Protein AF-A0A969MNX1-F1 (afdb_monomer)

Mean predicted aligned error: 10.83 Å

pLDDT: mean 84.44, std 15.46, range [35.09, 98.69]

Structure (mmCIF, N/CA/C/O backbone):
data_AF-A0A969MNX1-F1
#
_entry.id   AF-A0A969MNX1-F1
#
loop_
_atom_site.group_PDB
_atom_site.id
_atom_site.type_symbol
_atom_site.label_atom_id
_atom_site.label_alt_id
_atom_site.label_comp_id
_atom_site.label_asym_id
_atom_site.label_entity_id
_atom_site.label_seq_id
_atom_site.pdbx_PDB_ins_code
_atom_site.Cartn_x
_atom_site.Cartn_y
_atom_site.Cartn_z
_atom_site.occupancy
_atom_site.B_iso_or_equiv
_atom_site.auth_seq_id
_atom_site.auth_comp_id
_atom_site.auth_asym_id
_atom_site.auth_atom_id
_atom_site.pdbx_PDB_model_num
ATOM 1 N N . MET A 1 1 ? 18.194 -6.428 -24.631 1.00 71.19 1 MET A N 1
ATOM 2 C CA . MET A 1 1 ? 17.965 -7.836 -25.017 1.00 71.19 1 MET A CA 1
ATOM 3 C C . MET A 1 1 ? 19.157 -8.717 -24.674 1.00 71.19 1 MET A C 1
ATOM 5 O O . MET A 1 1 ? 18.918 -9.754 -24.081 1.00 71.19 1 MET A O 1
ATOM 9 N N . GLU A 1 2 ? 20.404 -8.289 -24.906 1.00 76.94 2 GLU A N 1
ATOM 10 C CA . GLU A 1 2 ? 21.599 -9.085 -24.546 1.00 76.94 2 GLU A CA 1
ATOM 11 C C . GLU A 1 2 ? 21.668 -9.525 -23.076 1.00 76.94 2 GLU A C 1
ATOM 13 O O . GLU A 1 2 ? 21.892 -10.695 -22.810 1.00 76.94 2 GLU A O 1
ATOM 18 N N . ILE A 1 3 ? 21.339 -8.643 -22.126 1.00 80.12 3 ILE A N 1
ATOM 19 C CA . ILE A 1 3 ? 21.288 -8.992 -20.690 1.00 80.12 3 ILE A CA 1
ATOM 20 C C . ILE A 1 3 ? 20.342 -10.174 -20.416 1.00 80.12 3 ILE A C 1
ATOM 22 O O . ILE A 1 3 ? 20.639 -11.038 -19.599 1.00 80.12 3 ILE A O 1
ATOM 26 N N . HIS A 1 4 ? 19.194 -10.220 -21.098 1.00 79.88 4 HIS A N 1
ATOM 27 C CA . HIS A 1 4 ? 18.248 -11.324 -20.938 1.00 79.88 4 HIS A CA 1
ATOM 28 C C . HIS A 1 4 ? 18.743 -12.579 -21.653 1.00 79.88 4 HIS A C 1
ATOM 30 O O . HIS A 1 4 ? 18.589 -13.663 -21.104 1.00 79.88 4 HIS A O 1
ATOM 36 N N . LYS A 1 5 ? 19.374 -12.451 -22.834 1.00 80.69 5 LYS A N 1
ATOM 37 C CA . LYS A 1 5 ? 20.021 -13.594 -23.493 1.00 80.69 5 LYS A CA 1
ATOM 38 C C . LYS A 1 5 ? 21.029 -14.244 -22.553 1.00 80.69 5 LYS A C 1
ATOM 40 O O . LYS A 1 5 ? 20.960 -15.443 -22.336 1.00 80.69 5 LYS A O 1
ATOM 45 N N . GLU A 1 6 ? 21.914 -13.446 -21.968 1.00 82.25 6 GLU A N 1
ATOM 46 C CA . GLU A 1 6 ? 22.933 -13.905 -21.028 1.00 82.25 6 GLU A CA 1
ATOM 47 C C . GLU A 1 6 ? 22.326 -14.564 -19.785 1.00 82.25 6 GLU A C 1
ATOM 49 O O . GLU A 1 6 ? 22.706 -15.682 -19.453 1.00 82.25 6 GLU A O 1
ATOM 54 N N . PHE A 1 7 ? 21.323 -13.937 -19.163 1.00 81.88 7 PHE A N 1
ATOM 55 C CA . PHE A 1 7 ? 20.610 -14.521 -18.024 1.00 81.88 7 PHE A CA 1
ATOM 56 C C . PHE A 1 7 ? 20.012 -15.899 -18.348 1.00 81.88 7 PHE A C 1
ATOM 58 O O . PHE A 1 7 ? 20.109 -16.829 -17.552 1.00 81.88 7 PHE A O 1
ATOM 65 N N . TYR A 1 8 ? 19.416 -16.047 -19.533 1.00 82.31 8 TYR A N 1
ATOM 66 C CA . TYR A 1 8 ? 18.751 -17.283 -19.937 1.00 82.31 8 TYR A CA 1
ATOM 67 C C . TYR A 1 8 ? 19.686 -18.335 -20.558 1.00 82.31 8 TYR A C 1
ATOM 69 O O . TYR A 1 8 ? 19.245 -19.467 -20.742 1.00 82.31 8 TYR A O 1
ATOM 77 N N . LYS A 1 9 ? 20.965 -18.027 -20.829 1.00 80.81 9 LYS A N 1
ATOM 78 C CA . LYS A 1 9 ? 21.953 -19.032 -21.283 1.00 80.81 9 LYS A CA 1
ATOM 79 C C . LYS A 1 9 ? 22.150 -20.149 -20.259 1.00 80.81 9 LYS A C 1
ATOM 81 O O . LYS A 1 9 ? 22.278 -21.304 -20.640 1.00 80.81 9 LYS A O 1
ATOM 86 N N . ASN A 1 10 ? 22.131 -19.798 -18.975 1.00 78.56 10 ASN A N 1
ATOM 87 C CA . ASN A 1 10 ? 22.304 -20.742 -17.868 1.00 78.56 10 ASN A CA 1
ATOM 88 C C . ASN A 1 10 ? 20.963 -21.241 -17.308 1.00 78.56 10 ASN A C 1
ATOM 90 O O . ASN A 1 10 ? 20.925 -21.853 -16.242 1.00 78.56 10 ASN A O 1
ATOM 94 N N . ASN A 1 11 ? 19.845 -20.943 -17.978 1.00 82.62 11 ASN A N 1
ATOM 95 C CA . ASN A 1 11 ? 18.540 -21.395 -17.522 1.00 82.62 11 ASN A CA 1
ATOM 96 C C . ASN A 1 11 ? 18.398 -22.911 -17.766 1.00 82.62 11 ASN A C 1
ATOM 98 O O . ASN A 1 11 ? 18.668 -23.351 -18.885 1.00 82.62 11 ASN A O 1
ATOM 102 N N . PRO A 1 12 ? 17.929 -23.701 -16.781 1.00 83.31 12 PRO A N 1
ATOM 103 C CA . PRO A 1 12 ? 17.783 -25.153 -16.920 1.00 83.31 12 PRO A CA 1
ATOM 104 C C . PRO A 1 12 ? 16.902 -25.584 -18.096 1.00 83.31 12 PRO A C 1
ATOM 106 O O . PRO A 1 12 ? 17.142 -26.627 -18.692 1.00 83.31 12 PRO A O 1
ATOM 109 N N . ASN A 1 13 ? 15.917 -24.760 -18.465 1.00 84.56 13 ASN A N 1
ATOM 110 C CA . ASN A 1 13 ? 15.006 -25.035 -19.577 1.00 84.56 13 ASN A CA 1
ATOM 111 C C . ASN A 1 13 ? 15.623 -24.725 -20.946 1.00 84.56 13 ASN A C 1
ATOM 113 O O . ASN A 1 13 ? 14.964 -24.935 -21.960 1.00 84.56 13 ASN A O 1
ATOM 117 N N . LYS A 1 14 ? 16.841 -24.164 -20.967 1.00 84.25 14 LYS A N 1
ATOM 118 C CA . LYS A 1 14 ? 17.627 -23.824 -22.156 1.00 84.25 14 LYS A CA 1
ATOM 119 C C . LYS A 1 14 ? 16.773 -23.294 -23.317 1.00 84.25 14 LYS A C 1
ATOM 121 O O . LYS A 1 14 ? 16.769 -23.862 -24.407 1.00 84.25 14 LYS A O 1
ATOM 126 N N . PRO A 1 15 ? 16.038 -22.187 -23.114 1.00 84.06 15 PRO A N 1
ATOM 127 C CA . PRO A 1 15 ? 15.018 -21.744 -24.064 1.00 84.06 15 PRO A CA 1
ATOM 128 C C . PRO A 1 15 ? 15.582 -21.452 -25.463 1.00 84.06 15 PRO A C 1
ATOM 130 O O . PRO A 1 15 ? 14.879 -21.618 -26.450 1.00 84.06 15 PRO A O 1
ATOM 133 N N . PHE A 1 16 ? 16.861 -21.078 -25.570 1.00 84.75 16 PHE A N 1
ATOM 134 C CA . PHE A 1 16 ? 17.539 -20.842 -26.849 1.00 84.75 16 PHE A CA 1
ATOM 135 C C . PHE A 1 16 ? 18.023 -22.116 -27.569 1.00 84.75 16 PHE A C 1
ATOM 137 O O . PHE A 1 16 ? 18.623 -22.002 -28.631 1.00 84.75 16 PHE A O 1
ATOM 144 N N . GLU A 1 17 ? 17.792 -23.317 -27.033 1.00 88.12 17 GLU A N 1
ATOM 145 C CA . GLU A 1 17 ? 17.933 -24.576 -27.790 1.00 88.12 17 GLU A CA 1
ATOM 146 C C . GLU A 1 17 ? 16.619 -24.952 -28.507 1.00 88.12 17 GLU A C 1
ATOM 148 O O . GLU A 1 17 ? 16.596 -25.870 -29.319 1.00 88.12 17 GLU A O 1
ATOM 153 N N . ASN A 1 18 ? 15.517 -24.238 -28.242 1.00 89.88 18 ASN A N 1
ATOM 154 C CA . ASN A 1 18 ? 14.229 -24.460 -28.892 1.00 89.88 18 ASN A CA 1
ATOM 155 C C . ASN A 1 18 ? 14.090 -23.587 -30.154 1.00 89.88 18 ASN A C 1
ATOM 157 O O . ASN A 1 18 ? 14.095 -22.355 -30.077 1.00 89.88 18 ASN A O 1
ATOM 161 N N . ASP A 1 19 ? 13.910 -24.225 -31.313 1.00 93.00 19 ASP A N 1
ATOM 162 C CA . ASP A 1 19 ? 13.819 -23.542 -32.611 1.00 93.00 19 ASP A CA 1
ATOM 163 C C . ASP A 1 19 ? 12.649 -22.554 -32.695 1.00 93.00 19 ASP A C 1
ATOM 165 O O . ASP A 1 19 ? 12.807 -21.445 -33.211 1.00 93.00 19 ASP A O 1
ATOM 169 N N . VAL A 1 20 ? 11.490 -22.913 -32.133 1.00 93.00 20 VAL A N 1
ATOM 170 C CA . VAL A 1 20 ? 10.305 -22.041 -32.106 1.00 93.00 20 VAL A CA 1
ATOM 171 C C . VAL A 1 20 ? 10.590 -20.795 -31.272 1.00 93.00 20 VAL A C 1
ATOM 173 O O . VAL A 1 20 ? 10.300 -19.678 -31.701 1.00 93.00 20 VAL A O 1
ATOM 176 N N . PHE A 1 21 ? 11.204 -20.959 -30.100 1.00 90.44 21 PHE A N 1
ATOM 177 C CA . PHE A 1 21 ? 11.576 -19.832 -29.252 1.00 90.44 21 PHE A CA 1
ATOM 178 C C . PHE A 1 21 ? 12.601 -18.922 -29.938 1.00 90.44 21 PHE A C 1
ATOM 180 O O . PHE A 1 21 ? 12.424 -17.705 -29.937 1.00 90.44 21 PHE A O 1
ATOM 187 N N . ASN A 1 22 ? 13.644 -19.486 -30.555 1.00 89.94 22 ASN A N 1
ATOM 188 C CA . ASN A 1 22 ? 14.656 -18.717 -31.284 1.00 89.94 22 ASN A CA 1
ATOM 189 C C . ASN A 1 22 ? 14.051 -17.910 -32.434 1.00 89.94 22 ASN A C 1
ATOM 191 O O . ASN A 1 22 ? 14.348 -16.718 -32.567 1.00 89.94 22 ASN A O 1
ATOM 195 N N . TYR A 1 23 ? 13.175 -18.539 -33.222 1.00 93.56 23 TYR A N 1
ATOM 196 C CA . TYR A 1 23 ? 12.441 -17.875 -34.292 1.00 93.56 23 TYR A CA 1
ATOM 197 C C . TYR A 1 23 ? 11.623 -16.693 -33.752 1.00 93.56 23 TYR A C 1
ATOM 199 O O . TYR A 1 23 ? 11.799 -15.561 -34.207 1.00 93.56 23 TYR A O 1
ATOM 207 N N . LEU A 1 24 ? 10.797 -16.920 -32.723 1.00 93.12 24 LEU A N 1
ATOM 208 C CA . LEU A 1 24 ? 9.977 -15.871 -32.107 1.00 93.12 24 LEU A CA 1
ATOM 209 C C . LEU A 1 24 ? 10.828 -14.751 -31.494 1.00 93.12 24 LEU A C 1
ATOM 211 O O . LEU A 1 24 ? 10.462 -13.575 -31.572 1.00 93.12 24 LEU A O 1
ATOM 215 N N . PHE A 1 25 ? 11.971 -15.087 -30.896 1.00 88.69 25 PHE A N 1
ATOM 216 C CA . PHE A 1 25 ? 12.875 -14.119 -30.285 1.00 88.69 25 PHE A CA 1
ATOM 217 C C . PHE A 1 25 ? 13.505 -13.191 -31.330 1.00 88.69 25 PHE A C 1
ATOM 219 O O . PHE A 1 25 ? 13.522 -11.971 -31.141 1.00 88.69 25 PHE A O 1
ATOM 226 N N . GLU A 1 26 ? 14.020 -13.736 -32.436 1.00 90.88 26 GLU A N 1
ATOM 227 C CA . GLU A 1 26 ? 14.615 -12.928 -33.505 1.00 90.88 26 GLU A CA 1
ATOM 228 C C . GLU A 1 26 ? 13.555 -12.142 -34.295 1.00 90.88 26 GLU A C 1
ATOM 230 O O . GLU A 1 26 ? 13.784 -10.968 -34.602 1.00 90.88 26 GLU A O 1
ATOM 235 N N . GLU A 1 27 ? 12.357 -12.697 -34.502 1.00 94.19 27 GLU A N 1
ATOM 236 C CA . GLU A 1 27 ? 11.234 -11.959 -35.094 1.00 94.19 27 GLU A CA 1
ATOM 237 C C . GLU A 1 27 ? 10.799 -10.781 -34.206 1.00 94.19 27 GLU A C 1
ATOM 239 O O . GLU A 1 27 ? 10.674 -9.647 -34.672 1.00 94.19 27 GLU A O 1
ATOM 244 N N . THR A 1 28 ? 10.687 -10.994 -32.891 1.00 90.44 28 THR A N 1
ATOM 245 C CA . THR A 1 28 ? 10.387 -9.924 -31.923 1.00 90.44 28 THR A CA 1
ATOM 246 C C . THR A 1 28 ? 11.439 -8.810 -31.981 1.00 90.44 28 THR A C 1
ATOM 248 O O . THR A 1 28 ? 11.093 -7.627 -31.955 1.00 90.44 28 THR A O 1
ATOM 251 N N . LYS A 1 29 ? 12.734 -9.143 -32.109 1.00 88.50 29 LYS A N 1
ATOM 252 C CA . LYS A 1 29 ? 13.799 -8.132 -32.280 1.00 88.50 29 LYS A CA 1
ATOM 253 C C . LYS A 1 29 ? 13.608 -7.314 -33.544 1.00 88.50 29 LYS A C 1
ATOM 255 O O . LYS A 1 29 ? 13.810 -6.100 -33.503 1.00 88.50 29 LYS A O 1
ATOM 260 N N . ARG A 1 30 ? 13.291 -7.977 -34.659 1.00 94.19 30 ARG A N 1
ATOM 261 C CA . ARG A 1 30 ? 13.081 -7.330 -35.954 1.00 94.19 30 ARG A CA 1
ATOM 262 C C . ARG A 1 30 ? 11.914 -6.348 -35.860 1.00 94.19 30 ARG A C 1
ATOM 264 O O . ARG A 1 30 ? 12.111 -5.160 -36.103 1.00 94.19 30 ARG A O 1
ATOM 271 N N . LEU A 1 31 ? 10.761 -6.807 -35.372 1.00 93.12 31 LEU A N 1
ATOM 272 C CA . LEU A 1 31 ? 9.569 -5.978 -35.173 1.00 93.12 31 LEU A CA 1
ATOM 273 C C . LEU A 1 31 ? 9.817 -4.800 -34.217 1.00 93.12 31 LEU A C 1
ATOM 275 O O . LEU A 1 31 ? 9.336 -3.696 -34.467 1.00 93.12 31 LEU A O 1
ATOM 279 N N . TYR A 1 32 ? 10.591 -5.004 -33.145 1.00 86.75 32 TYR A N 1
ATOM 280 C CA . TYR A 1 32 ? 10.946 -3.935 -32.207 1.00 86.75 32 TYR A CA 1
ATOM 281 C C . TYR A 1 32 ? 11.850 -2.875 -32.859 1.00 86.75 32 TYR A C 1
ATOM 283 O O . TYR A 1 32 ? 11.633 -1.678 -32.677 1.00 86.75 32 TYR A O 1
ATOM 291 N N . LYS A 1 33 ? 12.853 -3.286 -33.651 1.00 87.00 33 LYS A N 1
ATOM 292 C CA . LYS A 1 33 ? 13.729 -2.362 -34.402 1.00 87.00 33 LYS A CA 1
ATOM 293 C C . LYS A 1 33 ? 12.962 -1.577 -35.467 1.00 87.00 33 LYS A C 1
ATOM 295 O O . LYS A 1 33 ? 13.221 -0.392 -35.649 1.00 87.00 33 LYS A O 1
ATOM 300 N N . GLU A 1 34 ? 11.998 -2.224 -36.114 1.00 93.12 34 GLU A N 1
ATOM 301 C CA . GLU A 1 34 ? 11.069 -1.609 -37.069 1.00 93.12 34 GLU A CA 1
ATOM 302 C C . GLU A 1 34 ? 9.991 -0.747 -36.393 1.00 93.12 34 GLU A C 1
ATOM 304 O O . GLU A 1 34 ? 9.170 -0.150 -37.083 1.00 93.12 34 GLU A O 1
ATOM 309 N N . LYS A 1 35 ? 9.977 -0.668 -35.052 1.00 88.25 35 LYS A N 1
ATOM 310 C CA . LYS A 1 35 ? 8.981 0.062 -34.248 1.00 88.25 35 LYS A CA 1
ATOM 311 C C . LYS A 1 35 ? 7.537 -0.410 -34.471 1.00 88.25 35 LYS A C 1
ATOM 313 O O . LYS A 1 35 ? 6.596 0.331 -34.209 1.00 88.25 35 LYS A O 1
ATOM 318 N N . ARG A 1 36 ? 7.354 -1.651 -34.925 1.00 86.81 36 ARG A N 1
ATOM 319 C CA . ARG A 1 36 ? 6.036 -2.282 -35.113 1.00 86.81 36 ARG A CA 1
ATOM 320 C C . ARG A 1 36 ? 5.448 -2.796 -33.804 1.00 86.81 36 ARG A C 1
ATOM 322 O O . ARG A 1 36 ? 4.236 -2.915 -33.681 1.00 86.81 36 ARG A O 1
ATOM 329 N N . ILE A 1 37 ? 6.314 -3.097 -32.839 1.00 85.19 37 ILE A N 1
ATOM 330 C CA . ILE A 1 37 ? 5.953 -3.450 -31.466 1.00 85.19 37 ILE A CA 1
ATOM 331 C C . ILE A 1 37 ? 6.851 -2.686 -30.494 1.00 85.19 37 ILE A C 1
ATOM 333 O O . ILE A 1 37 ? 7.997 -2.364 -30.809 1.00 85.19 37 ILE A O 1
ATOM 337 N N . LEU A 1 38 ? 6.342 -2.430 -29.292 1.00 81.75 38 LEU A N 1
ATOM 338 C CA . LEU A 1 38 ? 7.070 -1.776 -28.209 1.00 81.75 38 LEU A CA 1
ATOM 339 C C . LEU A 1 38 ? 6.880 -2.564 -26.916 1.00 81.75 38 LEU A C 1
ATOM 341 O O . LEU A 1 38 ? 5.815 -3.113 -26.642 1.00 81.75 38 LEU A O 1
ATOM 345 N N . GLY A 1 39 ? 7.933 -2.602 -26.107 1.00 76.88 39 GLY A N 1
ATOM 346 C CA . GLY A 1 39 ? 7.846 -3.118 -24.750 1.00 76.88 39 GLY A CA 1
ATOM 347 C C . GLY A 1 39 ? 7.042 -2.150 -23.892 1.00 76.88 39 GLY A C 1
ATOM 348 O O . GLY A 1 39 ? 7.082 -0.937 -24.111 1.00 76.88 39 GLY A O 1
ATOM 349 N N . SER A 1 40 ? 6.348 -2.670 -22.881 1.00 77.69 40 SER A N 1
ATOM 350 C CA . SER A 1 40 ? 5.698 -1.809 -21.897 1.00 77.69 40 SER A CA 1
ATOM 351 C C . SER A 1 40 ? 6.725 -0.862 -21.263 1.00 77.69 40 SER A C 1
ATOM 353 O O . SER A 1 40 ? 7.879 -1.230 -21.026 1.00 77.69 40 SER A O 1
ATOM 355 N N . GLN A 1 41 ? 6.316 0.362 -20.926 1.00 80.00 41 GLN A N 1
ATOM 356 C CA . GLN A 1 41 ? 7.208 1.307 -20.243 1.00 80.00 41 GLN A CA 1
ATOM 357 C C . GLN A 1 41 ? 7.834 0.684 -18.980 1.00 80.00 41 GLN A C 1
ATOM 359 O O . GLN A 1 41 ? 8.997 0.939 -18.666 1.00 80.00 41 GLN A O 1
ATOM 364 N N . ARG A 1 42 ? 7.092 -0.215 -18.313 1.00 83.12 42 ARG A N 1
ATOM 365 C CA . ARG A 1 42 ? 7.564 -1.003 -17.174 1.00 83.12 42 ARG A CA 1
ATOM 366 C C . ARG A 1 42 ? 8.796 -1.830 -17.487 1.00 83.12 42 ARG A C 1
ATOM 368 O O . ARG A 1 42 ? 9.799 -1.702 -16.788 1.00 83.12 42 ARG A O 1
ATOM 375 N N . ILE A 1 43 ? 8.724 -2.685 -18.509 1.00 81.62 43 ILE A N 1
ATOM 376 C CA . ILE A 1 43 ? 9.817 -3.614 -18.802 1.00 81.62 43 ILE A CA 1
ATOM 377 C C . ILE A 1 43 ? 11.056 -2.857 -19.288 1.00 81.62 43 ILE A C 1
ATOM 379 O O . ILE A 1 43 ? 12.183 -3.230 -18.967 1.00 81.62 43 ILE A O 1
ATOM 383 N N . LEU A 1 44 ? 10.856 -1.728 -19.975 1.00 82.81 44 LEU A N 1
ATOM 384 C CA . LEU A 1 44 ? 11.941 -0.846 -20.403 1.00 82.81 44 LEU A CA 1
ATOM 385 C C . LEU A 1 44 ? 12.635 -0.158 -19.216 1.00 82.81 44 LEU A C 1
ATOM 387 O O . LEU A 1 44 ? 13.871 -0.075 -19.188 1.00 82.81 44 LEU A O 1
ATOM 391 N N . GLN A 1 45 ? 11.861 0.279 -18.216 1.00 80.31 45 GLN A N 1
ATOM 392 C CA . GLN A 1 45 ? 12.365 0.884 -16.981 1.00 80.31 45 GLN A CA 1
ATOM 393 C C . GLN A 1 45 ? 13.088 -0.142 -16.092 1.00 80.31 45 GLN A C 1
ATOM 395 O O . GLN A 1 45 ? 14.184 0.126 -15.604 1.00 80.31 45 GLN A O 1
ATOM 400 N N . MET A 1 46 ? 12.503 -1.328 -15.906 1.00 84.69 46 MET A N 1
ATOM 401 C CA . MET A 1 46 ? 12.951 -2.321 -14.919 1.00 84.69 46 MET A CA 1
ATOM 402 C C . MET A 1 46 ? 13.836 -3.436 -15.497 1.00 84.69 46 MET A C 1
ATOM 404 O O . MET A 1 46 ? 14.196 -4.355 -14.769 1.00 84.69 46 MET A O 1
ATOM 408 N N . ARG A 1 47 ? 14.239 -3.347 -16.771 1.00 82.12 47 ARG A N 1
ATOM 409 C CA . ARG A 1 47 ? 14.972 -4.365 -17.560 1.00 82.12 47 ARG A CA 1
ATOM 410 C C . ARG A 1 47 ? 15.993 -5.244 -16.816 1.00 82.12 47 ARG A C 1
ATOM 412 O O . ARG A 1 47 ? 16.052 -6.439 -17.057 1.00 82.12 47 ARG A O 1
ATOM 419 N N . ARG A 1 48 ? 16.811 -4.677 -15.922 1.00 83.62 48 ARG A N 1
ATOM 420 C CA . ARG A 1 48 ? 17.785 -5.441 -15.110 1.00 83.62 48 ARG A CA 1
ATOM 421 C C . ARG A 1 48 ? 17.187 -5.923 -13.789 1.00 83.62 48 ARG A C 1
ATOM 423 O O . ARG A 1 48 ? 17.457 -7.032 -13.354 1.00 83.62 48 ARG A O 1
ATOM 430 N N . ALA A 1 49 ? 16.374 -5.082 -13.158 1.00 86.12 49 ALA A N 1
ATOM 431 C CA . ALA A 1 49 ? 15.791 -5.344 -11.851 1.00 86.12 49 ALA A 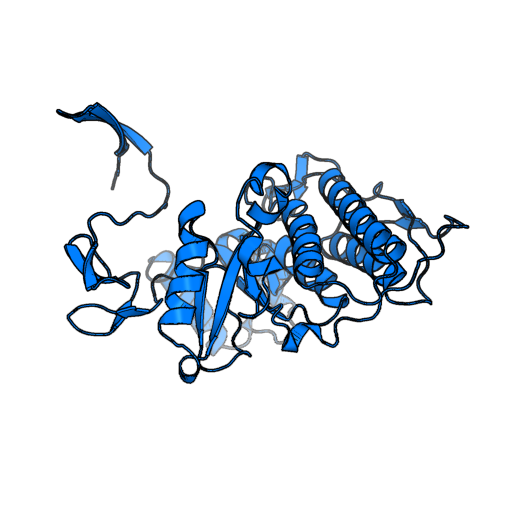CA 1
ATOM 432 C C . ALA A 1 49 ? 14.764 -6.491 -11.877 1.00 86.12 49 ALA A C 1
ATOM 434 O O . ALA A 1 49 ? 14.625 -7.187 -10.875 1.00 86.12 49 ALA A O 1
ATOM 435 N N . VAL A 1 50 ? 14.093 -6.722 -13.015 1.00 87.69 50 VAL A N 1
ATOM 436 C CA . VAL A 1 50 ? 13.117 -7.818 -13.182 1.00 87.69 50 VAL A CA 1
ATOM 437 C C . VAL A 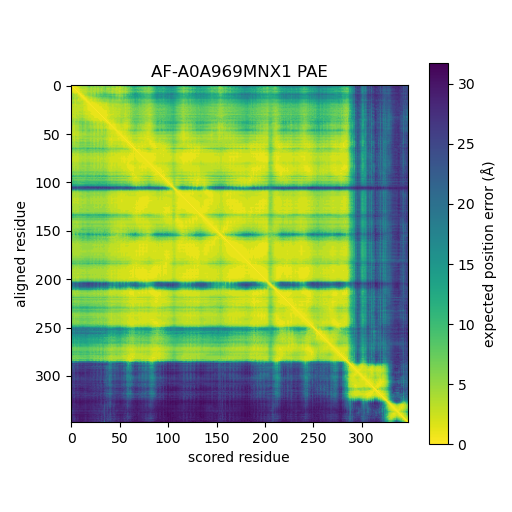1 50 ? 13.726 -9.213 -13.038 1.00 87.69 50 VAL A C 1
ATOM 439 O O . VAL A 1 50 ? 13.014 -10.150 -12.698 1.00 87.69 50 VAL A O 1
ATOM 442 N N . LEU A 1 51 ? 15.035 -9.351 -13.273 1.00 86.56 51 LEU A N 1
ATOM 443 C CA . LEU A 1 51 ? 15.743 -10.622 -13.109 1.00 86.56 51 LEU A CA 1
ATOM 444 C C . LEU A 1 51 ? 15.928 -10.988 -11.632 1.00 86.56 51 LEU A C 1
ATOM 446 O O . LEU A 1 51 ? 15.989 -12.165 -11.301 1.00 86.56 51 LEU A O 1
ATOM 450 N N . LYS A 1 52 ? 16.007 -9.978 -10.754 1.00 88.06 52 LYS A N 1
ATOM 451 C CA . LYS A 1 52 ? 16.107 -10.167 -9.303 1.00 88.06 52 LYS A CA 1
ATOM 452 C C . LYS A 1 52 ? 14.727 -10.269 -8.650 1.00 88.06 52 LYS A C 1
ATOM 454 O O . LYS A 1 52 ? 14.525 -11.109 -7.786 1.00 88.06 52 LYS A O 1
ATOM 459 N N . HIS A 1 53 ? 13.782 -9.429 -9.073 1.00 90.00 53 HIS A N 1
ATOM 460 C CA . HIS A 1 53 ? 12.426 -9.404 -8.525 1.00 90.00 53 HIS A CA 1
ATOM 461 C C . HIS A 1 53 ? 11.411 -9.466 -9.669 1.00 90.00 53 HIS A C 1
ATOM 463 O O . HIS A 1 53 ? 11.159 -8.461 -10.340 1.00 90.00 53 HIS A O 1
ATOM 469 N N . ASN A 1 54 ? 10.815 -10.642 -9.886 1.00 88.81 54 ASN A N 1
ATOM 470 C CA . ASN A 1 54 ? 9.892 -10.881 -11.000 1.00 88.81 54 ASN A CA 1
ATOM 471 C C . ASN A 1 54 ? 8.665 -9.953 -10.965 1.00 88.81 54 ASN A C 1
ATOM 473 O O . ASN A 1 54 ? 8.205 -9.501 -12.012 1.00 88.81 54 ASN A O 1
ATOM 477 N N . LEU A 1 55 ? 8.208 -9.570 -9.766 1.00 90.25 55 LEU A N 1
ATOM 478 C CA . LEU A 1 55 ? 7.072 -8.666 -9.586 1.00 90.25 55 LEU A CA 1
ATOM 479 C C . LEU A 1 55 ? 7.267 -7.312 -10.297 1.00 90.25 55 LEU A C 1
ATOM 481 O O . LEU A 1 55 ? 6.303 -6.684 -10.724 1.00 90.25 55 LEU A O 1
ATOM 485 N N . LYS A 1 56 ? 8.520 -6.892 -10.531 1.00 88.62 56 LYS A N 1
ATOM 486 C CA . LYS A 1 56 ? 8.855 -5.677 -11.292 1.00 88.62 56 LYS A CA 1
ATOM 487 C C . LYS A 1 56 ? 8.454 -5.744 -12.775 1.00 88.62 56 LYS A C 1
ATOM 489 O O . LYS A 1 56 ? 8.572 -4.729 -13.456 1.00 88.62 56 LYS A O 1
ATOM 494 N N . VAL A 1 57 ? 7.995 -6.886 -13.292 1.00 88.81 57 VAL A N 1
ATOM 495 C CA . VAL A 1 57 ? 7.392 -7.003 -14.635 1.00 88.81 57 VAL A CA 1
ATOM 496 C C . VAL A 1 57 ? 5.983 -6.404 -14.675 1.00 88.81 57 VAL A C 1
ATOM 498 O O . VAL A 1 57 ? 5.589 -5.841 -15.697 1.00 88.81 57 VAL A O 1
ATOM 501 N N . TYR A 1 58 ? 5.239 -6.473 -13.571 1.00 87.31 58 TYR A N 1
ATOM 502 C CA . TYR A 1 58 ? 3.840 -6.058 -13.517 1.00 87.31 58 TYR A CA 1
ATOM 503 C C . TYR A 1 58 ? 3.715 -4.574 -13.198 1.00 87.31 58 TYR A C 1
ATOM 505 O O . TYR A 1 58 ? 4.446 -4.033 -12.372 1.00 87.31 58 TYR A O 1
ATOM 513 N N . ASN A 1 59 ? 2.788 -3.892 -13.873 1.00 86.12 59 ASN A N 1
ATOM 514 C CA . ASN A 1 59 ? 2.536 -2.475 -13.624 1.00 86.12 59 ASN A CA 1
ATOM 515 C C . ASN A 1 59 ? 1.702 -2.240 -12.373 1.00 86.12 59 ASN A C 1
ATOM 517 O O . ASN A 1 59 ? 2.004 -1.348 -11.577 1.00 86.12 59 ASN A O 1
ATOM 521 N N . CYS A 1 60 ? 0.654 -3.038 -12.234 1.00 89.44 60 CYS A N 1
ATOM 522 C CA . CYS A 1 60 ? -0.257 -2.988 -11.117 1.00 89.44 60 CYS A CA 1
ATOM 523 C C . CYS A 1 60 ? -0.539 -4.397 -10.612 1.00 89.44 60 CYS A C 1
ATOM 525 O O . CYS A 1 60 ? -0.398 -5.364 -11.359 1.00 89.44 60 CYS A O 1
ATOM 527 N N . ILE A 1 61 ? -0.955 -4.473 -9.357 1.00 91.00 61 ILE A N 1
ATOM 528 C CA . ILE A 1 61 ? -1.415 -5.687 -8.696 1.00 91.00 61 ILE A CA 1
ATOM 529 C C . ILE A 1 61 ? -2.593 -5.335 -7.792 1.00 91.00 61 ILE A C 1
ATOM 531 O O . ILE A 1 61 ? -2.755 -4.179 -7.392 1.00 91.00 61 ILE A O 1
ATOM 535 N N . THR A 1 62 ? -3.406 -6.331 -7.481 1.00 93.44 62 THR A N 1
ATOM 536 C CA . THR A 1 62 ? -4.491 -6.235 -6.515 1.00 93.44 62 THR A CA 1
ATOM 537 C C . THR A 1 62 ? -4.286 -7.246 -5.395 1.00 93.44 62 THR A C 1
ATOM 539 O O . THR A 1 62 ? -3.667 -8.291 -5.596 1.00 93.44 62 THR A O 1
ATOM 542 N N . MET A 1 63 ? -4.745 -6.912 -4.195 1.00 94.12 63 MET A N 1
ATOM 543 C CA . MET A 1 63 ? -4.666 -7.782 -3.025 1.00 94.12 63 MET A CA 1
ATOM 544 C C . MET A 1 63 ? -5.821 -7.512 -2.062 1.00 94.12 63 MET A C 1
ATOM 546 O O . MET A 1 63 ? -6.425 -6.440 -2.076 1.00 94.12 63 MET A O 1
ATOM 550 N N . TYR A 1 64 ? -6.103 -8.478 -1.196 1.00 94.94 64 TYR A N 1
ATOM 551 C CA . TYR A 1 64 ? -7.003 -8.287 -0.065 1.00 94.94 64 TYR A CA 1
ATOM 552 C C . TYR A 1 64 ? -6.200 -7.835 1.153 1.00 94.94 64 TYR A C 1
ATOM 554 O O . TYR A 1 64 ? -5.180 -8.443 1.485 1.00 94.94 64 TYR A O 1
ATOM 562 N N . GLY A 1 65 ? -6.671 -6.800 1.845 1.00 93.69 65 GLY A N 1
ATOM 563 C CA . GLY A 1 65 ? -6.159 -6.389 3.152 1.00 93.69 65 GLY A CA 1
ATOM 564 C C . GLY A 1 65 ? -6.695 -7.279 4.273 1.00 93.69 65 GLY A C 1
ATOM 565 O O . GLY A 1 65 ? -7.126 -6.764 5.294 1.00 93.69 65 GLY A O 1
ATOM 566 N N . SER A 1 66 ? -6.737 -8.598 4.064 1.00 91.00 66 SER A N 1
ATOM 567 C CA . SER A 1 66 ? -7.544 -9.522 4.870 1.00 91.00 66 SER A CA 1
ATOM 568 C C . SER A 1 66 ? -6.858 -10.106 6.097 1.00 91.00 66 SER A C 1
ATOM 570 O O . SER A 1 66 ? -7.525 -10.646 6.969 1.00 91.00 66 SER A O 1
ATOM 572 N N . LYS A 1 67 ? -5.529 -10.019 6.180 1.00 92.75 67 LYS A N 1
ATOM 573 C CA . LYS A 1 67 ? -4.723 -10.480 7.321 1.00 92.75 67 LYS A CA 1
ATOM 574 C C . LYS A 1 67 ? -3.560 -9.541 7.525 1.00 92.75 67 LYS A C 1
ATOM 576 O O . LYS A 1 67 ? -2.978 -9.114 6.535 1.00 92.75 67 LYS A O 1
ATOM 581 N N . PHE A 1 68 ? -3.133 -9.311 8.763 1.00 93.81 68 PHE A N 1
ATOM 582 C CA . PHE A 1 68 ? -2.019 -8.404 9.081 1.00 93.81 68 PHE A CA 1
ATOM 583 C C . PHE A 1 68 ? -0.691 -8.714 8.352 1.00 93.81 68 PHE A C 1
ATOM 585 O O . PHE A 1 68 ? 0.158 -7.835 8.225 1.00 93.81 68 PHE A O 1
ATOM 592 N N . THR A 1 69 ? -0.504 -9.925 7.812 1.00 93.00 69 THR A N 1
ATOM 593 C CA . THR A 1 69 ? 0.634 -10.285 6.941 1.00 93.00 69 THR A CA 1
ATOM 594 C C . THR A 1 69 ? 0.618 -9.585 5.578 1.00 93.00 69 THR A C 1
ATOM 596 O O . THR A 1 69 ? 1.605 -9.619 4.846 1.00 93.00 69 THR A O 1
ATOM 599 N N . PHE A 1 70 ? -0.500 -8.966 5.188 1.00 95.75 70 PHE A N 1
ATOM 600 C CA . PHE A 1 70 ? -0.603 -8.272 3.906 1.00 95.75 70 PHE A CA 1
ATOM 601 C C . PHE A 1 70 ? 0.328 -7.057 3.829 1.00 95.75 70 PHE A C 1
ATOM 603 O O . PHE A 1 70 ? 0.752 -6.705 2.730 1.00 95.75 70 PHE A O 1
ATOM 610 N N . PHE A 1 71 ? 0.672 -6.431 4.961 1.00 98.06 71 PHE A N 1
ATOM 611 C CA . PHE A 1 71 ? 1.515 -5.236 4.984 1.00 98.06 71 PHE A CA 1
ATOM 612 C C . PHE A 1 71 ? 2.925 -5.501 4.434 1.00 98.06 71 PHE A C 1
ATOM 614 O O . PHE A 1 71 ? 3.448 -4.659 3.699 1.00 98.06 71 PHE A O 1
ATOM 621 N N . GLU A 1 72 ? 3.507 -6.680 4.699 1.00 97.38 72 GLU A N 1
ATOM 622 C CA . GLU A 1 72 ? 4.769 -7.114 4.082 1.00 97.38 72 GLU A CA 1
ATOM 623 C C . GLU A 1 72 ? 4.656 -7.142 2.553 1.00 97.38 72 GLU A C 1
ATOM 625 O O . GLU A 1 72 ? 5.433 -6.504 1.837 1.00 97.38 72 GLU A O 1
ATOM 630 N N . HIS A 1 73 ? 3.643 -7.846 2.040 1.00 96.38 73 HIS A N 1
ATOM 631 C CA . HIS A 1 73 ? 3.416 -7.997 0.603 1.00 96.38 73 HIS A CA 1
ATOM 632 C C . HIS A 1 73 ? 3.105 -6.661 -0.075 1.00 96.38 73 HIS A C 1
ATOM 634 O O . HIS A 1 73 ? 3.579 -6.391 -1.180 1.00 96.38 73 HIS A O 1
ATOM 640 N N . TYR A 1 74 ? 2.337 -5.810 0.599 1.00 97.38 74 TYR A N 1
ATOM 641 C CA . TYR A 1 74 ? 1.993 -4.474 0.146 1.00 97.38 74 TYR A CA 1
ATOM 642 C C . TYR A 1 74 ? 3.246 -3.599 0.013 1.00 97.38 74 TYR A C 1
ATOM 644 O O . TYR A 1 74 ? 3.490 -3.024 -1.052 1.00 97.38 74 TYR A O 1
ATOM 652 N N . MET A 1 75 ? 4.106 -3.569 1.037 1.00 96.50 75 MET A N 1
ATOM 653 C CA . MET A 1 75 ? 5.374 -2.840 0.984 1.00 96.50 75 MET A CA 1
ATOM 654 C C . MET A 1 75 ? 6.298 -3.374 -0.113 1.00 96.50 75 MET A C 1
ATOM 656 O O . MET A 1 75 ? 6.848 -2.598 -0.900 1.00 96.50 75 MET A O 1
ATOM 660 N N . TYR A 1 76 ? 6.429 -4.699 -0.208 1.00 95.12 76 TYR A N 1
ATOM 661 C CA . TYR A 1 76 ? 7.219 -5.362 -1.241 1.00 95.12 76 TYR A CA 1
ATOM 662 C C . TYR A 1 76 ? 6.749 -4.980 -2.652 1.00 95.12 76 TYR A C 1
ATOM 664 O O . TYR A 1 76 ? 7.562 -4.630 -3.515 1.00 95.12 76 TYR A O 1
ATOM 672 N N . ALA A 1 77 ? 5.434 -4.995 -2.891 1.00 94.50 77 ALA A N 1
ATOM 673 C CA . ALA A 1 77 ? 4.843 -4.642 -4.176 1.00 94.50 77 ALA A CA 1
ATOM 674 C C . ALA A 1 77 ? 5.117 -3.183 -4.561 1.00 94.50 77 ALA A C 1
ATOM 676 O O . ALA A 1 77 ? 5.518 -2.910 -5.701 1.00 94.50 77 ALA A O 1
ATOM 677 N N . LEU A 1 78 ? 4.981 -2.259 -3.608 1.00 93.62 78 LEU A N 1
ATOM 678 C CA . LEU A 1 78 ? 5.284 -0.844 -3.815 1.00 93.62 78 LEU A CA 1
ATOM 679 C C . LEU A 1 78 ? 6.773 -0.603 -4.091 1.00 93.62 78 LEU A C 1
ATOM 681 O O . LEU A 1 78 ? 7.110 0.135 -5.015 1.00 93.62 78 LEU A O 1
ATOM 685 N N . LEU A 1 79 ? 7.683 -1.262 -3.367 1.00 91.94 79 LEU A N 1
ATOM 686 C CA . LEU A 1 79 ? 9.136 -1.184 -3.604 1.00 91.94 79 LEU A CA 1
ATOM 687 C C . LEU A 1 79 ? 9.556 -1.868 -4.922 1.00 91.94 79 LEU A C 1
ATOM 689 O O . LEU A 1 79 ? 10.550 -1.503 -5.569 1.00 91.94 79 LEU A O 1
ATOM 693 N N . CYS A 1 80 ? 8.760 -2.828 -5.396 1.00 90.50 80 CYS A N 1
ATOM 694 C CA . CYS A 1 80 ? 8.839 -3.332 -6.764 1.00 90.50 80 CYS A CA 1
ATOM 695 C C . CYS A 1 80 ? 8.350 -2.309 -7.808 1.00 90.50 80 CYS A C 1
ATOM 697 O O . CYS A 1 80 ? 8.632 -2.456 -8.998 1.00 90.50 80 CYS A O 1
ATOM 699 N N . GLY A 1 81 ? 7.719 -1.222 -7.374 1.00 88.94 81 GLY A N 1
ATOM 700 C CA . GLY A 1 81 ? 7.217 -0.136 -8.205 1.00 88.94 81 GLY A CA 1
ATOM 701 C C . GLY A 1 81 ? 5.808 -0.386 -8.732 1.00 88.94 81 GLY A C 1
ATOM 702 O O . GLY A 1 81 ? 5.389 0.302 -9.659 1.00 88.94 81 GLY A O 1
ATOM 703 N N . CYS A 1 82 ? 5.086 -1.390 -8.231 1.00 89.62 82 CYS A N 1
ATOM 704 C CA . CYS A 1 82 ? 3.717 -1.669 -8.662 1.00 89.62 82 CYS A CA 1
ATOM 705 C C . CYS A 1 82 ? 2.748 -0.620 -8.113 1.00 89.62 82 CYS A C 1
ATOM 707 O O . CYS A 1 82 ? 2.913 -0.151 -6.991 1.00 89.62 82 CYS A O 1
ATOM 709 N N . GLY A 1 83 ? 1.721 -0.277 -8.890 1.00 92.12 83 GLY A N 1
ATOM 710 C CA . GLY A 1 83 ? 0.516 0.319 -8.319 1.00 92.12 83 GLY A CA 1
ATOM 711 C C . GLY A 1 83 ? -0.312 -0.769 -7.639 1.00 92.12 83 GLY A C 1
ATOM 712 O O . GLY A 1 83 ? -0.471 -1.842 -8.220 1.00 92.12 83 GLY A O 1
ATOM 713 N N . VAL A 1 84 ? -0.819 -0.524 -6.435 1.00 95.06 84 VAL A N 1
ATOM 714 C CA . VAL A 1 84 ? -1.484 -1.569 -5.644 1.00 95.06 84 VAL A CA 1
ATOM 715 C C . VAL A 1 84 ? -2.931 -1.197 -5.357 1.00 95.06 84 VAL A C 1
ATOM 717 O O . VAL A 1 84 ? -3.196 -0.149 -4.774 1.00 95.06 84 VAL A O 1
ATOM 720 N N . GLY A 1 85 ? -3.857 -2.050 -5.785 1.00 96.44 85 GLY A N 1
ATOM 721 C CA . GLY A 1 85 ? -5.250 -1.999 -5.361 1.00 96.44 85 GLY A CA 1
ATOM 722 C C . GLY A 1 85 ? -5.492 -2.909 -4.171 1.00 96.44 85 GLY A C 1
ATOM 723 O O . GLY A 1 85 ? -5.053 -4.058 -4.182 1.00 96.44 85 GLY A O 1
ATOM 724 N N . VAL A 1 86 ? -6.163 -2.400 -3.146 1.00 97.88 86 VAL A N 1
ATOM 725 C CA . VAL A 1 86 ? -6.429 -3.139 -1.913 1.00 97.88 86 VAL A CA 1
ATOM 726 C C . VAL A 1 86 ? -7.916 -3.110 -1.628 1.00 97.88 86 VAL A C 1
ATOM 728 O O . VAL A 1 86 ? -8.516 -2.039 -1.636 1.00 97.88 86 VAL A O 1
ATOM 731 N N . SER A 1 87 ? -8.509 -4.268 -1.351 1.00 97.75 87 SER A N 1
ATOM 732 C CA . SER A 1 87 ? -9.834 -4.304 -0.735 1.00 97.75 87 SER A CA 1
ATOM 733 C C . SER A 1 87 ? -9.724 -4.438 0.778 1.00 97.75 87 SER A C 1
ATOM 735 O O . SER A 1 87 ? -9.055 -5.343 1.277 1.00 97.75 87 SER A O 1
ATOM 737 N N . ILE A 1 88 ? -10.389 -3.523 1.474 1.00 97.94 88 ILE A N 1
ATOM 738 C CA . ILE A 1 88 ? -10.612 -3.495 2.922 1.00 97.94 88 ILE A CA 1
ATOM 739 C C . ILE A 1 88 ? -12.118 -3.456 3.223 1.00 97.94 88 ILE A C 1
ATOM 741 O O . ILE A 1 88 ? -12.536 -2.887 4.223 1.00 97.94 88 ILE A O 1
ATOM 745 N N . GLN A 1 89 ? -12.939 -4.018 2.328 1.00 97.31 89 GLN A N 1
ATOM 746 C CA . GLN A 1 89 ? -14.356 -4.252 2.609 1.00 97.31 89 GLN A CA 1
ATOM 747 C C . GLN A 1 89 ? -14.496 -5.077 3.894 1.00 97.31 89 GLN A C 1
ATOM 749 O O . GLN A 1 89 ? -13.647 -5.926 4.176 1.00 97.31 89 GLN A O 1
ATOM 754 N N . ASN A 1 90 ? -15.557 -4.823 4.656 1.00 96.31 90 ASN A N 1
ATOM 755 C CA . ASN A 1 90 ? -15.812 -5.422 5.961 1.00 96.31 90 ASN A CA 1
ATOM 756 C C . ASN A 1 90 ? -15.669 -6.944 5.915 1.00 96.31 90 ASN A C 1
ATOM 758 O O . ASN A 1 90 ? -14.941 -7.507 6.723 1.00 96.31 90 ASN A O 1
ATOM 762 N N . GLU A 1 91 ? -16.287 -7.605 4.937 1.00 94.25 91 GLU A N 1
ATOM 763 C CA . GLU A 1 91 ? -16.200 -9.051 4.713 1.00 94.25 91 GLU A CA 1
ATOM 764 C C . GLU A 1 91 ? -14.765 -9.559 4.510 1.00 94.25 91 GLU A C 1
ATOM 766 O O . GLU A 1 91 ? -14.440 -10.670 4.921 1.00 94.25 91 GLU A O 1
ATOM 771 N N . HIS A 1 92 ? -13.875 -8.742 3.947 1.00 95.50 92 HIS A N 1
ATOM 772 C CA . HIS A 1 92 ? -12.482 -9.111 3.731 1.00 95.50 92 HIS A CA 1
ATOM 773 C C . HIS A 1 92 ? -11.621 -8.899 4.973 1.00 95.50 92 HIS A C 1
ATOM 775 O O . HIS A 1 92 ? -10.616 -9.587 5.119 1.00 95.50 92 HIS A O 1
ATOM 781 N N . THR A 1 93 ? -11.985 -7.976 5.867 1.00 96.12 93 THR A N 1
ATOM 782 C CA . THR A 1 93 ? -11.206 -7.641 7.071 1.00 96.12 93 THR A CA 1
ATOM 783 C C . THR A 1 93 ? -11.698 -8.348 8.339 1.00 96.12 93 THR A C 1
ATOM 785 O O . THR A 1 93 ? -11.070 -8.222 9.391 1.00 96.12 93 THR A O 1
ATOM 788 N N . GLN A 1 94 ? -12.762 -9.160 8.269 1.00 91.62 94 GLN A N 1
ATOM 789 C CA . GLN A 1 94 ? -13.294 -9.908 9.425 1.00 91.62 94 GLN A CA 1
ATOM 790 C C . GLN A 1 94 ? -12.227 -10.749 10.147 1.00 91.62 94 GLN A C 1
ATOM 792 O O . GLN A 1 94 ? -12.167 -10.746 11.387 1.00 91.62 94 GLN A O 1
ATOM 797 N N . ASP A 1 95 ? -11.353 -11.390 9.368 1.00 88.62 95 ASP A N 1
ATOM 798 C CA . ASP A 1 95 ? -10.295 -12.296 9.828 1.00 88.62 95 ASP A CA 1
ATOM 799 C C . ASP A 1 95 ? -8.912 -11.624 9.928 1.00 88.62 95 ASP A C 1
ATOM 801 O O . ASP A 1 95 ? -7.882 -12.305 9.925 1.00 88.62 95 ASP A O 1
ATOM 805 N N . PHE A 1 96 ? -8.869 -10.289 10.046 1.00 94.44 96 PHE A N 1
ATOM 806 C CA . PHE A 1 96 ? -7.614 -9.531 10.031 1.00 94.44 96 PHE A CA 1
ATOM 807 C C . PHE A 1 96 ? -6.613 -9.962 11.106 1.00 94.44 96 PHE A C 1
ATOM 809 O O . PHE A 1 96 ? -5.407 -9.996 10.852 1.00 94.44 96 PHE A O 1
ATOM 816 N N . GLY A 1 97 ? -7.123 -10.293 12.292 1.00 93.81 97 GLY A N 1
ATOM 817 C CA . GLY A 1 97 ? -6.360 -10.638 13.487 1.00 93.81 97 GLY A CA 1
ATOM 818 C C . GLY A 1 97 ? -6.820 -9.843 14.707 1.00 93.81 97 GLY A C 1
ATOM 819 O O . GLY A 1 97 ? -7.584 -8.883 14.586 1.00 93.81 97 GLY A O 1
ATOM 820 N N . TYR A 1 98 ? -6.348 -10.254 15.883 1.00 95.75 98 TYR A N 1
ATOM 821 C CA . TYR A 1 98 ? -6.623 -9.572 17.144 1.00 95.75 98 TYR A CA 1
ATOM 822 C C . TYR A 1 98 ? -5.370 -8.865 17.650 1.00 95.75 98 TYR A C 1
ATOM 824 O O . TYR A 1 98 ? -4.283 -9.438 17.617 1.00 95.75 98 TYR A O 1
ATOM 832 N N . LEU A 1 99 ? -5.540 -7.633 18.122 1.00 96.00 99 LEU A N 1
ATOM 833 C CA . LEU A 1 99 ? -4.481 -6.862 18.753 1.00 96.00 99 LEU A CA 1
ATOM 834 C C . LEU A 1 99 ? -4.173 -7.413 20.146 1.00 96.00 99 LEU A C 1
ATOM 836 O O . LEU A 1 99 ? -5.072 -7.718 20.933 1.00 96.00 99 LEU A O 1
ATOM 840 N N . SER A 1 100 ? -2.887 -7.459 20.458 1.00 93.69 100 SER A N 1
ATOM 841 C CA . SER A 1 100 ? -2.332 -7.719 21.777 1.00 93.69 100 SER A CA 1
ATOM 842 C C . SER A 1 100 ? -1.320 -6.637 22.126 1.00 93.69 100 SER A C 1
ATOM 844 O O . SER A 1 100 ? -0.592 -6.152 21.258 1.00 93.69 100 SER A O 1
ATOM 846 N N . GLU A 1 101 ? -1.251 -6.276 23.403 1.00 93.06 101 GLU A N 1
ATOM 847 C CA . GLU A 1 101 ? -0.215 -5.373 23.890 1.00 93.06 101 GLU A CA 1
ATOM 848 C C . GLU A 1 101 ? 1.159 -6.055 23.798 1.00 93.06 101 GLU A C 1
ATOM 850 O O . GLU A 1 101 ? 1.332 -7.134 24.373 1.00 93.06 101 GLU A O 1
ATOM 855 N N . PRO A 1 102 ? 2.127 -5.476 23.065 1.00 91.81 102 PRO A N 1
ATOM 856 C CA . PRO A 1 102 ? 3.462 -6.044 22.985 1.00 91.81 102 PRO A CA 1
ATOM 857 C C . PRO A 1 102 ? 4.221 -5.821 24.294 1.00 91.81 102 PRO A C 1
ATOM 859 O O . PRO A 1 102 ? 4.149 -4.746 24.894 1.00 91.81 102 PRO A O 1
ATOM 862 N N . ASP A 1 103 ? 5.045 -6.791 24.685 1.00 87.44 103 ASP A N 1
ATOM 863 C CA . ASP A 1 103 ? 5.996 -6.588 25.775 1.00 87.44 103 ASP A CA 1
ATOM 864 C C . ASP A 1 103 ? 7.152 -5.685 25.317 1.00 87.44 103 ASP A C 1
ATOM 866 O O . ASP A 1 103 ? 8.026 -6.090 24.545 1.00 87.44 103 ASP A O 1
ATOM 870 N N . LYS A 1 104 ? 7.148 -4.439 25.802 1.00 87.88 104 LYS A N 1
ATOM 871 C CA . LYS A 1 104 ? 8.210 -3.449 25.558 1.00 87.88 104 LYS A CA 1
ATOM 872 C C . LYS A 1 104 ? 9.257 -3.405 26.683 1.00 87.88 104 LYS A C 1
ATOM 874 O O . LYS A 1 104 ? 10.220 -2.651 26.584 1.00 87.88 104 LYS A O 1
ATOM 879 N N . SER A 1 105 ? 9.095 -4.190 27.753 1.00 75.62 105 SER A N 1
ATOM 880 C CA . SER A 1 105 ? 9.844 -4.040 29.014 1.00 75.62 105 SER A CA 1
ATOM 881 C C . SER A 1 105 ? 11.295 -4.543 28.984 1.00 75.62 105 SER A C 1
ATOM 883 O O . SER A 1 105 ? 12.023 -4.393 29.964 1.00 75.62 105 SER A O 1
ATOM 885 N N . GLY A 1 106 ? 11.767 -5.055 27.846 1.00 63.88 106 GLY A N 1
ATOM 886 C CA . GLY A 1 106 ? 13.111 -5.609 27.724 1.00 63.88 106 GLY A CA 1
ATOM 887 C C . GLY A 1 106 ? 13.707 -5.482 26.333 1.00 63.88 106 GLY A C 1
ATOM 888 O O . GLY A 1 106 ? 14.122 -6.508 25.816 1.00 63.88 106 GLY A O 1
ATOM 889 N N . HIS A 1 107 ? 13.745 -4.269 25.752 1.00 66.00 107 HIS A N 1
ATOM 890 C CA . HIS A 1 107 ? 14.355 -3.869 24.460 1.00 66.00 107 HIS A CA 1
ATOM 891 C C . HIS A 1 107 ? 15.706 -4.552 24.104 1.00 66.00 107 HIS A C 1
ATOM 893 O O . HIS A 1 107 ? 16.754 -3.915 24.040 1.00 66.00 107 HIS A O 1
ATOM 899 N N . THR A 1 108 ? 15.689 -5.858 23.864 1.00 69.62 108 THR A N 1
ATOM 900 C CA . THR A 1 108 ? 16.860 -6.729 23.667 1.00 69.62 108 THR A CA 1
ATOM 901 C C . THR A 1 108 ? 16.817 -7.417 22.307 1.00 69.62 108 THR A C 1
ATOM 903 O O . THR A 1 108 ? 17.846 -7.883 21.824 1.00 69.62 108 THR A O 1
ATOM 906 N N . ASP A 1 109 ? 15.652 -7.429 21.655 1.00 86.81 109 ASP A N 1
ATOM 907 C CA . ASP A 1 109 ? 15.475 -7.938 20.299 1.00 86.81 109 ASP A CA 1
ATOM 908 C C . ASP A 1 109 ? 15.847 -6.865 19.270 1.00 86.81 109 ASP A C 1
ATOM 910 O O . ASP A 1 109 ? 15.008 -6.086 18.808 1.00 86.81 109 ASP A O 1
ATOM 914 N N . VAL A 1 110 ? 17.135 -6.801 18.940 1.00 93.56 110 VAL A N 1
ATOM 915 C CA . VAL A 1 110 ? 17.640 -5.931 17.876 1.00 93.56 110 VAL A CA 1
ATOM 916 C C . VAL A 1 110 ? 17.367 -6.575 16.517 1.00 93.56 110 VAL A C 1
ATOM 918 O O . VAL A 1 110 ? 17.935 -7.611 16.174 1.00 93.56 110 VAL A O 1
ATOM 921 N N . HIS A 1 111 ? 16.531 -5.927 15.709 1.00 96.00 111 HIS A N 1
ATOM 922 C CA . HIS A 1 111 ? 16.278 -6.302 14.325 1.00 96.00 111 HIS A CA 1
ATOM 923 C C . HIS A 1 111 ? 17.130 -5.449 13.380 1.00 96.00 111 HIS A C 1
ATOM 925 O O . HIS A 1 111 ? 16.815 -4.284 13.122 1.00 96.00 111 HIS A O 1
ATOM 931 N N . VAL A 1 112 ? 18.198 -6.040 12.844 1.00 97.69 112 VAL A N 1
ATOM 932 C CA . VAL A 1 112 ? 19.037 -5.407 11.817 1.00 97.69 112 VAL A CA 1
ATOM 933 C C . VAL A 1 112 ? 18.309 -5.437 10.476 1.00 97.69 112 VAL A C 1
ATOM 935 O O . VAL A 1 112 ? 18.053 -6.506 9.920 1.00 97.69 112 VAL A O 1
ATOM 938 N N . VAL A 1 113 ? 17.975 -4.262 9.945 1.00 98.12 113 VAL A N 1
ATOM 939 C CA . VAL A 1 113 ? 17.241 -4.134 8.685 1.00 98.12 113 VAL A CA 1
ATOM 940 C C . VAL A 1 113 ? 18.195 -4.309 7.506 1.00 98.12 113 VAL A C 1
ATOM 942 O O . VAL A 1 113 ? 19.097 -3.501 7.288 1.00 98.12 113 VAL A O 1
ATOM 945 N N . GLU A 1 114 ? 17.976 -5.354 6.708 1.00 97.38 114 GLU A N 1
ATOM 946 C CA . GLU A 1 114 ? 18.765 -5.596 5.499 1.00 97.38 114 GLU A CA 1
ATOM 947 C C . GLU A 1 114 ? 18.574 -4.486 4.446 1.00 97.38 114 GLU A C 1
ATOM 949 O O . GLU A 1 114 ? 17.472 -3.975 4.232 1.00 97.38 114 GLU A O 1
ATOM 954 N N . ASP A 1 115 ? 19.642 -4.177 3.704 1.00 95.50 115 ASP A N 1
ATOM 955 C CA . ASP A 1 115 ? 19.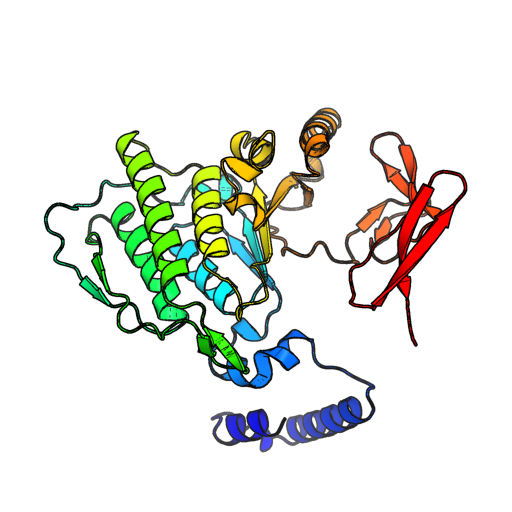650 -3.226 2.582 1.00 95.50 115 ASP A CA 1
ATOM 956 C C . ASP A 1 115 ? 19.032 -3.818 1.301 1.00 95.50 115 ASP A C 1
ATOM 958 O O . ASP A 1 115 ? 19.660 -3.943 0.241 1.00 95.50 115 ASP A O 1
ATOM 962 N N . SER A 1 116 ? 17.779 -4.249 1.417 1.00 94.25 116 SER A N 1
ATOM 963 C CA . SER A 1 116 ? 17.015 -4.926 0.374 1.00 94.25 116 SER A CA 1
ATOM 964 C C . SER A 1 116 ? 15.533 -4.539 0.424 1.00 94.25 116 SER A C 1
ATOM 966 O O . SER A 1 116 ? 15.036 -4.003 1.415 1.00 94.25 116 SER A O 1
ATOM 968 N N . ILE A 1 117 ? 14.810 -4.811 -0.670 1.00 93.56 117 ILE A N 1
ATOM 969 C CA . ILE A 1 117 ? 13.353 -4.608 -0.728 1.00 93.56 117 ILE A CA 1
ATOM 970 C C . ILE A 1 117 ? 12.665 -5.500 0.313 1.00 93.56 117 ILE A C 1
ATOM 972 O O . ILE A 1 117 ? 11.748 -5.069 1.007 1.00 93.56 117 ILE A O 1
ATOM 976 N N . GLU A 1 118 ? 13.138 -6.738 0.424 1.00 96.31 118 GLU A N 1
ATOM 977 C CA . GLU A 1 118 ? 12.679 -7.732 1.383 1.00 96.31 118 GLU A CA 1
ATOM 978 C C . GLU A 1 118 ? 12.966 -7.305 2.827 1.00 96.31 118 GLU A C 1
ATOM 980 O O . GLU A 1 118 ? 12.093 -7.443 3.674 1.00 96.31 118 GLU A O 1
ATOM 985 N N . GLY A 1 119 ? 14.148 -6.748 3.109 1.00 97.38 119 GLY A N 1
ATOM 986 C CA . GLY A 1 119 ? 14.524 -6.256 4.437 1.00 97.38 119 GLY A CA 1
ATOM 987 C C . GLY A 1 119 ? 13.592 -5.156 4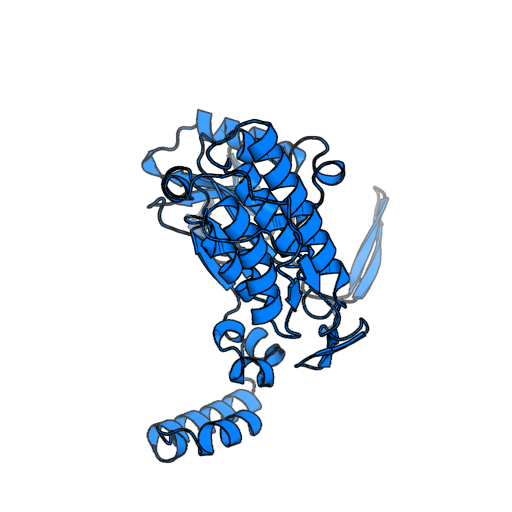.930 1.00 97.38 119 GLY A C 1
ATOM 988 O O . GLY A 1 119 ? 13.099 -5.212 6.053 1.00 97.38 119 GLY A O 1
ATOM 989 N N . TRP A 1 120 ? 13.270 -4.203 4.054 1.00 97.00 120 TRP A N 1
ATOM 990 C CA . TRP A 1 120 ? 12.307 -3.140 4.340 1.00 97.00 120 TRP A CA 1
ATOM 991 C C . TRP A 1 120 ? 10.903 -3.688 4.630 1.00 97.00 120 TRP A C 1
ATOM 993 O O . TRP A 1 120 ? 10.292 -3.311 5.629 1.00 97.00 120 TRP A O 1
ATOM 1003 N N . ALA A 1 121 ? 10.408 -4.603 3.791 1.00 97.50 121 ALA A N 1
ATOM 1004 C CA . ALA A 1 121 ? 9.096 -5.225 3.976 1.00 97.50 121 ALA A CA 1
ATOM 1005 C 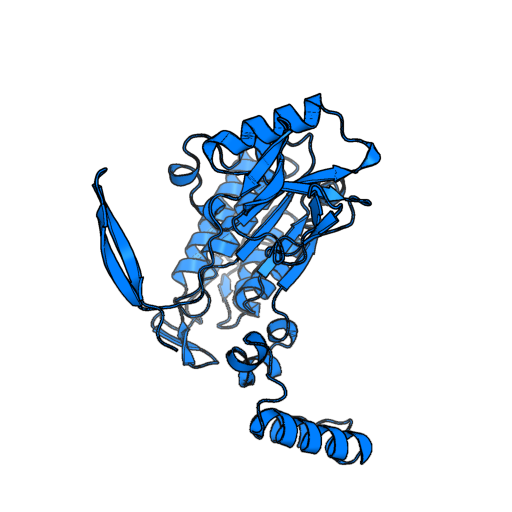C . ALA A 1 121 ? 9.017 -6.035 5.285 1.00 97.50 121 ALA A C 1
ATOM 1007 O O . ALA A 1 121 ? 8.064 -5.890 6.054 1.00 97.50 121 ALA A O 1
ATOM 1008 N N . LYS A 1 122 ? 10.057 -6.825 5.581 1.00 98.12 122 LYS A N 1
ATOM 1009 C CA . LYS A 1 122 ? 10.172 -7.610 6.816 1.00 98.12 122 LYS A CA 1
ATOM 1010 C C . LYS A 1 122 ? 10.263 -6.739 8.062 1.00 98.12 122 LYS A C 1
ATOM 1012 O O . LYS A 1 122 ? 9.707 -7.124 9.083 1.00 98.12 122 LYS A O 1
ATOM 1017 N N . ALA A 1 123 ? 10.915 -5.576 7.997 1.00 98.12 123 ALA A N 1
ATOM 1018 C CA . ALA A 1 123 ? 10.993 -4.662 9.133 1.00 98.12 123 ALA A CA 1
ATOM 1019 C C . ALA A 1 123 ? 9.597 -4.173 9.555 1.00 98.12 123 ALA A C 1
ATOM 1021 O O . ALA A 1 123 ? 9.250 -4.234 10.734 1.00 98.12 123 ALA A O 1
ATOM 1022 N N . VAL A 1 124 ? 8.756 -3.780 8.589 1.00 98.25 124 VAL A N 1
ATOM 1023 C CA . VAL A 1 124 ? 7.352 -3.436 8.866 1.00 98.25 124 VAL A CA 1
ATOM 1024 C C . VAL A 1 124 ? 6.603 -4.639 9.431 1.00 98.25 124 VAL A C 1
ATOM 1026 O O . VAL A 1 124 ? 5.961 -4.514 10.471 1.00 98.25 124 VAL A O 1
ATOM 1029 N N . GLN A 1 125 ? 6.730 -5.817 8.816 1.00 97.94 125 GLN A N 1
ATOM 1030 C CA . GLN A 1 125 ? 6.047 -7.016 9.307 1.00 97.94 125 GLN A CA 1
ATOM 1031 C C . GLN A 1 125 ? 6.489 -7.416 10.718 1.00 97.94 125 GLN A C 1
ATOM 1033 O O . GLN A 1 125 ? 5.671 -7.887 11.503 1.00 97.94 125 GLN A O 1
ATOM 1038 N N . ARG A 1 126 ? 7.764 -7.213 11.067 1.00 97.19 126 ARG A N 1
ATOM 1039 C CA . ARG A 1 126 ? 8.299 -7.498 12.402 1.00 97.19 126 ARG A CA 1
ATOM 1040 C C . ARG A 1 126 ? 7.634 -6.624 13.459 1.00 97.19 126 ARG A C 1
ATOM 1042 O O . ARG A 1 126 ? 7.273 -7.154 14.505 1.00 97.19 126 ARG A O 1
ATOM 1049 N N . LEU A 1 127 ? 7.430 -5.335 13.169 1.00 97.88 127 LEU A N 1
ATOM 1050 C CA . LEU A 1 127 ? 6.653 -4.451 14.038 1.00 97.88 127 LEU A CA 1
ATOM 1051 C C . LEU A 1 127 ? 5.198 -4.917 14.129 1.00 97.88 127 LEU A C 1
ATOM 1053 O O . LEU A 1 127 ? 4.691 -5.070 15.226 1.00 97.88 127 LEU A O 1
ATOM 1057 N N . ILE A 1 128 ? 4.527 -5.173 13.002 1.00 98.00 128 ILE A N 1
ATOM 1058 C CA . ILE A 1 128 ? 3.127 -5.625 13.015 1.00 98.00 128 ILE A CA 1
ATOM 1059 C C . ILE A 1 128 ? 2.977 -6.907 13.846 1.00 98.00 128 ILE A C 1
ATOM 1061 O O . ILE A 1 128 ? 2.103 -6.990 14.700 1.00 98.00 128 ILE A O 1
ATOM 1065 N N . ASN A 1 129 ? 3.851 -7.895 13.655 1.00 96.81 129 ASN A N 1
ATOM 1066 C CA . ASN A 1 129 ? 3.753 -9.173 14.355 1.00 96.81 129 ASN A CA 1
ATOM 1067 C C . ASN A 1 129 ? 3.835 -9.033 15.879 1.00 96.81 129 ASN A C 1
ATOM 1069 O O . ASN A 1 129 ? 3.155 -9.795 16.558 1.00 96.81 129 ASN A O 1
ATOM 1073 N N . SER A 1 130 ? 4.596 -8.076 16.424 1.00 95.94 130 SER A N 1
ATOM 1074 C CA . SER A 1 130 ? 4.659 -7.888 17.882 1.00 95.94 130 SER A CA 1
ATOM 1075 C C . SER A 1 130 ? 3.315 -7.458 18.487 1.00 95.94 130 SER A C 1
ATOM 1077 O O . SER A 1 130 ? 3.057 -7.736 19.653 1.00 95.94 130 SER A O 1
ATOM 1079 N N . TYR A 1 131 ? 2.428 -6.854 17.689 1.00 97.31 131 TYR A N 1
ATOM 1080 C CA . TYR A 1 131 ? 1.078 -6.454 18.100 1.00 97.31 131 TYR A CA 1
ATOM 1081 C C . TYR A 1 131 ? -0.006 -7.500 17.820 1.00 97.31 131 TYR A C 1
ATOM 1083 O O . TYR A 1 131 ? -1.121 -7.341 18.302 1.00 97.31 131 TYR A O 1
ATOM 1091 N N . PHE A 1 132 ? 0.273 -8.536 17.027 1.00 96.62 132 PHE A N 1
ATOM 1092 C CA . PHE A 1 132 ? -0.741 -9.511 16.589 1.00 96.62 132 PHE A CA 1
ATOM 1093 C C . PHE A 1 132 ? -0.409 -10.962 16.954 1.00 96.62 132 PHE A C 1
ATOM 1095 O O . PHE A 1 132 ? -1.274 -11.834 16.871 1.00 96.62 132 PHE A O 1
ATOM 1102 N N . ILE A 1 133 ? 0.839 -11.250 17.330 1.00 94.50 133 ILE A N 1
ATOM 1103 C CA . ILE A 1 133 ? 1.309 -12.592 17.664 1.00 94.50 133 ILE A CA 1
ATOM 1104 C C . ILE A 1 133 ? 2.039 -12.523 19.002 1.00 94.50 133 ILE A C 1
ATOM 1106 O O . ILE A 1 133 ? 3.155 -12.022 19.084 1.00 94.50 133 ILE A O 1
ATOM 1110 N N . SER A 1 134 ? 1.443 -13.099 20.045 1.00 87.94 134 SER A N 1
ATOM 1111 C CA . SER A 1 134 ? 1.971 -13.043 21.418 1.00 87.94 134 SER A CA 1
ATOM 1112 C C . SER A 1 134 ? 3.387 -13.607 21.584 1.00 87.94 134 SER A C 1
ATOM 1114 O O . SER A 1 134 ? 4.095 -13.226 22.509 1.00 87.94 134 SER A O 1
ATOM 1116 N N . SER A 1 135 ? 3.824 -14.507 20.697 1.00 88.50 135 SER A N 1
ATOM 1117 C CA . SER A 1 135 ? 5.178 -15.071 20.712 1.00 88.50 135 SER A CA 1
ATOM 1118 C C . SER A 1 135 ? 6.233 -14.187 20.033 1.00 88.50 135 SER A C 1
ATOM 1120 O O . SER A 1 135 ? 7.403 -14.567 20.004 1.00 88.50 135 SER A O 1
ATOM 1122 N N . TYR A 1 136 ? 5.848 -13.063 19.421 1.00 91.31 136 TYR A N 1
ATOM 1123 C CA . TYR A 1 136 ? 6.778 -12.135 18.781 1.00 91.31 136 TYR A CA 1
ATOM 1124 C C . TYR A 1 136 ? 7.184 -11.027 19.751 1.00 91.31 136 TYR A C 1
ATOM 1126 O O . TYR A 1 136 ? 6.352 -10.286 20.264 1.00 91.31 136 TYR A O 1
ATOM 1134 N N . SER A 1 137 ? 8.491 -10.883 19.952 1.00 91.81 137 SER A N 1
ATOM 1135 C CA . SER A 1 137 ? 9.082 -9.783 20.708 1.00 91.81 137 SER A CA 1
ATOM 1136 C C . SER A 1 137 ? 8.911 -8.443 19.995 1.00 91.81 137 SER A C 1
ATOM 1138 O O . SER A 1 137 ? 8.913 -8.361 18.763 1.00 91.81 137 SER A O 1
ATOM 1140 N N . TYR A 1 138 ? 8.807 -7.375 20.786 1.00 94.81 138 TYR 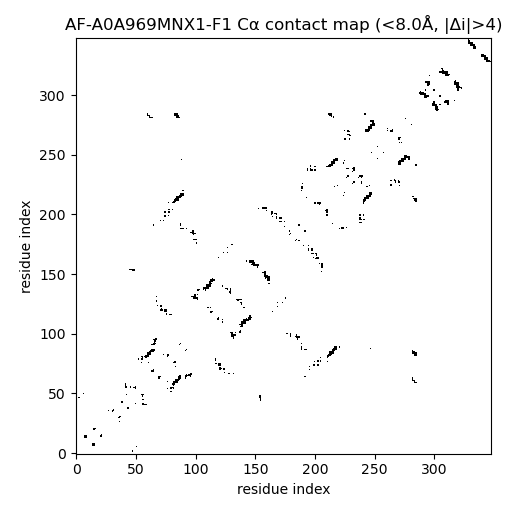A N 1
ATOM 1141 C CA . TYR A 1 138 ? 8.822 -6.011 20.279 1.00 94.81 138 TYR A CA 1
ATOM 1142 C C . TYR A 1 138 ? 10.225 -5.639 19.754 1.00 94.81 138 TYR A C 1
ATOM 1144 O O . TYR A 1 138 ? 11.184 -5.670 20.533 1.00 94.81 138 TYR A O 1
ATOM 1152 N N . PRO A 1 139 ? 10.377 -5.275 18.465 1.00 95.19 139 PRO A N 1
ATOM 1153 C CA . PRO A 1 139 ? 11.693 -5.072 17.864 1.00 95.19 139 PRO A CA 1
ATOM 1154 C C . PRO A 1 139 ? 12.299 -3.696 18.171 1.00 95.19 139 PRO A C 1
ATOM 1156 O O . PRO A 1 139 ? 11.616 -2.671 18.163 1.00 95.19 139 PRO A O 1
ATOM 1159 N N . VAL A 1 140 ? 13.623 -3.662 18.321 1.00 94.81 140 VAL A N 1
ATOM 1160 C CA . VAL A 1 140 ? 14.446 -2.449 18.226 1.00 94.81 140 VAL A CA 1
ATOM 1161 C C . VAL A 1 140 ? 15.140 -2.454 16.869 1.00 94.81 140 VAL A C 1
ATOM 1163 O O . VAL A 1 140 ? 15.943 -3.336 16.583 1.00 94.81 140 VAL A O 1
ATOM 1166 N N . PHE A 1 141 ? 14.829 -1.486 16.011 1.00 96.88 141 PHE A N 1
ATOM 1167 C CA . PHE A 1 141 ? 15.352 -1.473 14.644 1.00 96.88 141 PHE A CA 1
ATOM 1168 C C . PHE A 1 141 ? 16.751 -0.863 14.555 1.00 96.88 141 PHE A C 1
ATOM 1170 O O . PHE A 1 141 ? 16.954 0.297 14.916 1.00 96.88 141 PHE A O 1
ATOM 1177 N N . ASP A 1 142 ? 17.684 -1.628 13.990 1.00 97.25 142 ASP A N 1
ATOM 1178 C CA . ASP A 1 142 ? 19.004 -1.162 13.577 1.00 97.25 142 ASP A CA 1
ATOM 1179 C C . ASP A 1 142 ? 19.020 -0.948 12.052 1.00 97.25 142 ASP A C 1
ATOM 1181 O O . ASP A 1 142 ? 18.857 -1.882 11.265 1.00 97.25 142 ASP A O 1
ATOM 1185 N N . TYR A 1 143 ? 19.205 0.307 11.637 1.00 97.50 143 TYR A N 1
ATOM 1186 C CA . TYR A 1 143 ? 19.208 0.731 10.234 1.00 97.50 143 TYR A CA 1
ATOM 1187 C C . TYR A 1 143 ? 20.615 0.873 9.635 1.00 97.50 143 TYR A C 1
ATOM 1189 O O . TYR A 1 143 ? 20.739 1.302 8.489 1.00 97.50 143 TYR A O 1
ATOM 1197 N N . THR A 1 144 ? 21.675 0.549 10.381 1.00 96.69 144 THR A N 1
ATOM 1198 C CA . THR A 1 144 ? 23.078 0.787 9.983 1.00 96.69 144 THR A CA 1
ATOM 1199 C C . THR A 1 144 ? 23.475 0.091 8.684 1.00 96.69 144 THR A C 1
ATOM 1201 O O . THR A 1 144 ? 24.358 0.570 7.975 1.00 96.69 144 THR A O 1
ATOM 1204 N N . HIS A 1 145 ? 22.814 -1.016 8.345 1.00 96.69 145 HIS A N 1
ATOM 1205 C CA . HIS A 1 145 ? 23.069 -1.754 7.112 1.00 96.69 145 HIS A CA 1
ATOM 1206 C C . HIS A 1 145 ? 22.452 -1.090 5.874 1.00 96.69 145 HIS A C 1
ATOM 1208 O O . HIS A 1 145 ? 22.923 -1.349 4.769 1.00 96.69 145 HIS A O 1
ATOM 1214 N N . ILE A 1 146 ? 21.438 -0.228 6.023 1.00 95.81 146 ILE A N 1
ATOM 1215 C CA . ILE A 1 146 ? 20.787 0.448 4.894 1.00 95.81 146 ILE A CA 1
ATOM 1216 C C . ILE A 1 146 ? 21.738 1.485 4.297 1.00 95.81 146 ILE A C 1
ATOM 1218 O O . ILE A 1 146 ? 22.277 2.347 4.993 1.00 95.81 146 ILE A O 1
ATOM 1222 N N . ARG A 1 147 ? 21.901 1.445 2.970 1.00 94.44 147 ARG A N 1
ATOM 1223 C CA . ARG A 1 147 ? 22.775 2.383 2.258 1.00 94.44 147 ARG A CA 1
ATOM 1224 C C . ARG A 1 147 ? 22.354 3.848 2.483 1.00 94.44 147 ARG A C 1
ATOM 1226 O O . ARG A 1 147 ? 21.155 4.141 2.546 1.00 94.44 147 ARG A O 1
ATOM 1233 N N . PRO A 1 148 ? 23.306 4.797 2.518 1.00 93.94 148 PRO A N 1
ATOM 1234 C CA . PRO A 1 148 ? 22.988 6.201 2.749 1.00 93.94 148 PRO A CA 1
ATOM 1235 C C . PRO A 1 148 ? 22.175 6.803 1.597 1.00 93.94 148 PRO A C 1
ATOM 1237 O O . PRO A 1 148 ? 22.241 6.345 0.448 1.00 93.94 148 PRO A O 1
ATOM 1240 N N . GLU A 1 149 ? 21.433 7.865 1.907 1.00 91.75 149 GLU A N 1
ATOM 1241 C CA . GLU A 1 149 ? 20.698 8.660 0.923 1.00 91.75 149 GLU A CA 1
ATOM 1242 C C . GLU A 1 149 ? 21.606 9.090 -0.240 1.00 91.75 149 GLU A C 1
ATOM 1244 O O . GLU A 1 149 ? 22.780 9.415 -0.069 1.00 91.75 149 GLU A O 1
ATOM 1249 N N . GLY A 1 150 ? 21.070 9.052 -1.459 1.00 87.81 150 GLY A N 1
ATOM 1250 C CA . GLY A 1 150 ? 21.810 9.414 -2.664 1.00 87.81 150 GLY A CA 1
ATOM 1251 C C . GLY A 1 150 ? 22.652 8.283 -3.263 1.00 87.81 150 GLY A C 1
ATOM 1252 O O . GLY A 1 150 ? 23.043 8.399 -4.426 1.00 87.81 150 GLY A O 1
ATOM 1253 N N . SER A 1 151 ? 22.868 7.177 -2.537 1.00 91.06 151 SER A N 1
ATOM 1254 C CA . SER A 1 151 ? 23.536 5.975 -3.062 1.00 91.06 151 SER A CA 1
ATOM 1255 C C . SER A 1 151 ? 22.782 5.380 -4.248 1.00 91.06 151 SER A C 1
ATOM 1257 O O . SER A 1 151 ? 21.554 5.415 -4.294 1.00 91.06 151 SER A O 1
ATOM 1259 N N . TYR A 1 152 ? 23.485 4.772 -5.202 1.00 86.94 152 TYR A N 1
ATOM 1260 C CA . TYR A 1 152 ? 22.815 4.159 -6.347 1.00 86.94 152 TYR A CA 1
ATOM 1261 C C . TYR A 1 152 ? 22.064 2.873 -5.971 1.00 86.94 152 TYR A C 1
ATOM 1263 O O . TYR A 1 152 ? 22.550 2.019 -5.225 1.00 86.94 152 TYR A O 1
ATOM 1271 N N . ILE A 1 153 ? 20.875 2.712 -6.550 1.00 83.12 153 ILE A N 1
ATOM 1272 C CA . ILE A 1 153 ? 20.108 1.462 -6.569 1.00 83.12 153 ILE A CA 1
ATOM 1273 C C . ILE A 1 153 ? 19.982 0.941 -8.007 1.00 83.12 153 ILE A C 1
ATOM 1275 O O . ILE A 1 153 ? 20.285 1.633 -8.987 1.00 83.12 153 ILE A O 1
ATOM 1279 N N . THR A 1 154 ? 19.538 -0.309 -8.155 1.00 76.81 154 THR A N 1
ATOM 1280 C CA . THR A 1 154 ? 19.380 -0.948 -9.467 1.00 76.81 154 THR A CA 1
ATOM 1281 C C . THR A 1 154 ? 18.505 -0.102 -10.394 1.00 76.81 154 THR A C 1
ATOM 1283 O O . THR A 1 154 ? 17.419 0.328 -10.020 1.00 76.81 154 THR A O 1
ATOM 1286 N N . GLY A 1 155 ? 18.965 0.106 -11.630 1.00 70.25 155 GLY A N 1
ATOM 1287 C CA . GLY A 1 155 ? 18.264 0.935 -12.617 1.00 70.25 155 GLY A CA 1
ATOM 1288 C C . GLY A 1 155 ? 18.762 2.380 -12.700 1.00 70.25 155 GLY A C 1
ATOM 1289 O O . GLY A 1 155 ? 18.245 3.127 -13.523 1.00 70.25 155 GLY A O 1
ATOM 1290 N N . GLY A 1 156 ? 19.785 2.753 -11.920 1.00 76.31 156 GLY A N 1
ATOM 1291 C CA . GLY A 1 156 ? 20.404 4.085 -11.973 1.00 76.31 156 GLY A CA 1
ATOM 1292 C C . GLY A 1 156 ? 19.682 5.138 -11.132 1.00 76.31 156 GLY A C 1
ATOM 1293 O O . GLY A 1 156 ? 19.965 6.324 -11.264 1.00 76.31 156 GLY A O 1
ATOM 1294 N N . PHE A 1 157 ? 18.753 4.715 -10.275 1.00 80.00 157 PHE A N 1
ATOM 1295 C CA . PHE A 1 157 ? 18.064 5.602 -9.343 1.00 80.00 157 PHE A CA 1
ATOM 1296 C C . PHE A 1 157 ? 18.891 5.828 -8.073 1.00 80.00 157 PHE A C 1
ATOM 1298 O O . PHE A 1 157 ? 19.842 5.090 -7.804 1.00 80.00 157 PHE A O 1
ATOM 1305 N N . LYS A 1 158 ? 18.495 6.825 -7.276 1.00 86.06 158 LYS A N 1
ATOM 1306 C CA . LYS A 1 158 ? 19.088 7.116 -5.968 1.00 86.06 158 LYS A CA 1
ATOM 1307 C C . LYS A 1 158 ? 18.243 6.533 -4.836 1.00 86.06 158 LYS A C 1
ATOM 1309 O O . LYS A 1 158 ? 17.013 6.562 -4.898 1.00 86.06 158 LYS A O 1
ATOM 1314 N N . ALA A 1 159 ? 18.918 5.998 -3.827 1.00 87.94 159 ALA A N 1
ATOM 1315 C CA . ALA A 1 159 ? 18.331 5.516 -2.590 1.00 87.94 159 ALA A CA 1
ATOM 1316 C C . ALA A 1 159 ? 17.837 6.698 -1.744 1.00 87.94 159 ALA A C 1
ATOM 1318 O O . ALA A 1 159 ? 18.516 7.727 -1.705 1.00 87.94 159 ALA A O 1
ATOM 1319 N N . PRO A 1 160 ? 16.714 6.547 -1.030 1.00 87.50 160 PRO A N 1
ATOM 1320 C CA . PRO A 1 160 ? 16.185 7.598 -0.169 1.00 87.50 160 PRO A CA 1
ATOM 1321 C C . PRO A 1 160 ? 16.792 7.599 1.249 1.00 87.50 160 PRO A C 1
ATOM 1323 O O . PRO A 1 160 ? 16.370 8.393 2.080 1.00 87.50 160 PRO A O 1
ATOM 1326 N N . GLY A 1 161 ? 17.747 6.706 1.545 1.00 91.81 161 GLY A N 1
ATOM 1327 C CA . GLY A 1 161 ? 18.225 6.466 2.912 1.00 91.81 161 GLY A CA 1
ATOM 1328 C C . GLY A 1 161 ? 17.212 5.685 3.758 1.00 91.81 161 GLY A C 1
ATOM 1329 O O . GLY A 1 161 ? 16.196 5.213 3.247 1.00 91.81 161 GLY A O 1
ATOM 1330 N N . TYR A 1 162 ? 17.492 5.524 5.053 1.00 95.00 162 TYR A N 1
ATOM 1331 C CA . TYR A 1 162 ? 16.638 4.765 5.981 1.00 95.00 162 TYR A CA 1
ATOM 1332 C C . TYR A 1 162 ? 15.489 5.593 6.577 1.00 95.00 162 TYR A C 1
ATOM 1334 O O . TYR A 1 162 ? 14.508 5.037 7.069 1.00 95.00 162 TYR A O 1
ATOM 1342 N N . GLN A 1 163 ? 15.595 6.924 6.546 1.00 95.25 163 GLN A N 1
ATOM 1343 C CA . GLN A 1 163 ? 14.699 7.835 7.258 1.00 95.25 163 GLN A CA 1
ATOM 1344 C C . GLN A 1 163 ? 13.215 7.670 6.877 1.00 95.25 163 GLN A C 1
ATOM 1346 O O . GLN A 1 163 ? 12.375 7.714 7.780 1.00 95.25 163 GLN A O 1
ATOM 1351 N N . PRO A 1 164 ? 12.836 7.437 5.601 1.00 94.31 164 PRO A N 1
ATOM 1352 C CA . PRO A 1 164 ? 11.434 7.197 5.256 1.00 94.31 164 PRO A CA 1
ATOM 1353 C C . PRO A 1 164 ? 10.861 5.933 5.904 1.00 94.31 164 PRO A C 1
ATOM 1355 O O . PRO A 1 164 ? 9.733 5.965 6.395 1.00 94.31 164 PRO A O 1
ATOM 1358 N N . LEU A 1 165 ? 11.643 4.845 5.950 1.00 96.12 165 LEU A N 1
ATOM 1359 C CA . LEU A 1 165 ? 11.247 3.599 6.609 1.00 96.12 165 LEU A CA 1
ATOM 1360 C C . LEU A 1 165 ? 11.074 3.820 8.112 1.00 96.12 165 LEU A C 1
ATOM 1362 O O . LEU A 1 165 ? 10.028 3.478 8.659 1.00 96.12 165 LEU A O 1
ATOM 1366 N N . GLN A 1 166 ? 12.061 4.447 8.757 1.00 97.38 166 GLN A N 1
ATOM 1367 C CA . GLN A 1 166 ? 12.006 4.755 10.185 1.00 97.38 166 GLN A CA 1
ATOM 1368 C C . GLN A 1 166 ? 10.759 5.580 10.524 1.00 97.38 166 GLN A C 1
ATOM 1370 O O . GLN A 1 166 ? 10.015 5.228 11.433 1.00 97.38 166 GLN A O 1
ATOM 1375 N N . LYS A 1 167 ? 10.481 6.638 9.752 1.00 97.19 167 LYS A N 1
ATOM 1376 C CA . LYS A 1 167 ? 9.303 7.491 9.950 1.00 97.19 167 LYS A CA 1
ATOM 1377 C C . LYS A 1 167 ? 7.994 6.709 9.831 1.00 97.19 167 LYS A C 1
ATOM 1379 O O . LYS A 1 167 ? 7.080 6.950 10.616 1.00 97.19 167 LYS A O 1
ATOM 1384 N N . ALA A 1 168 ? 7.880 5.806 8.858 1.00 97.44 168 ALA A N 1
ATOM 1385 C CA . ALA A 1 168 ? 6.688 4.975 8.717 1.00 97.44 168 ALA A CA 1
ATOM 1386 C C . ALA A 1 168 ? 6.538 3.996 9.882 1.00 97.44 168 ALA A C 1
ATOM 1388 O O . ALA A 1 168 ? 5.468 3.958 10.479 1.00 97.44 168 ALA A O 1
ATOM 1389 N N . ILE A 1 169 ? 7.608 3.294 10.268 1.00 98.38 169 ILE A N 1
ATOM 1390 C CA . ILE A 1 169 ? 7.626 2.400 11.435 1.00 98.38 169 ILE A CA 1
ATOM 1391 C C . ILE A 1 169 ? 7.183 3.147 12.699 1.00 98.38 169 ILE A C 1
ATOM 1393 O O . ILE A 1 169 ? 6.290 2.677 13.391 1.00 98.38 169 ILE A O 1
ATOM 1397 N N . THR A 1 170 ? 7.715 4.344 12.964 1.00 98.44 170 THR A N 1
ATOM 1398 C CA . THR A 1 170 ? 7.320 5.154 14.129 1.00 98.44 170 THR A CA 1
ATOM 1399 C C . THR A 1 170 ? 5.836 5.527 14.113 1.00 98.44 170 THR A C 1
ATOM 1401 O O . THR A 1 170 ? 5.172 5.465 15.146 1.00 98.44 170 THR A O 1
ATOM 1404 N N . LYS A 1 171 ? 5.289 5.912 12.954 1.00 98.50 171 LYS A N 1
ATOM 1405 C CA . LYS A 1 171 ? 3.865 6.268 12.830 1.00 98.50 171 LYS A CA 1
ATOM 1406 C C . LYS A 1 171 ? 2.946 5.059 12.988 1.00 98.50 171 LYS A C 1
ATOM 1408 O O . LYS A 1 171 ? 1.916 5.168 13.644 1.00 98.50 171 LYS A O 1
ATOM 1413 N N . ILE A 1 172 ? 3.332 3.922 12.414 1.00 98.69 172 ILE A N 1
ATOM 1414 C CA . ILE A 1 172 ? 2.610 2.653 12.549 1.00 98.69 172 ILE A CA 1
ATOM 1415 C C . ILE A 1 172 ? 2.616 2.208 14.013 1.00 98.69 172 ILE A C 1
ATOM 1417 O O . ILE A 1 172 ? 1.559 1.902 14.554 1.00 98.69 172 ILE A O 1
ATOM 1421 N N . ASP A 1 173 ? 3.776 2.242 14.673 1.00 98.44 173 ASP A N 1
ATOM 1422 C CA . ASP A 1 173 ? 3.909 1.897 16.090 1.00 98.44 173 ASP A CA 1
ATOM 1423 C C . ASP A 1 173 ? 3.050 2.800 16.982 1.00 98.44 173 ASP A C 1
ATOM 1425 O O . ASP A 1 173 ? 2.382 2.320 17.895 1.00 98.44 173 ASP A O 1
ATOM 1429 N N . SER A 1 174 ? 3.014 4.101 16.679 1.00 98.50 174 SER A N 1
ATOM 1430 C CA . SER A 1 174 ? 2.189 5.069 17.408 1.00 98.50 174 SER A CA 1
ATOM 1431 C C . SER A 1 174 ? 0.695 4.756 17.266 1.00 98.50 174 SER A C 1
ATOM 1433 O O . SER A 1 174 ? -0.011 4.708 18.270 1.00 98.50 174 SER A O 1
ATOM 1435 N N . LEU A 1 175 ? 0.225 4.479 16.043 1.00 98.62 175 LEU A N 1
ATOM 1436 C CA . LEU A 1 175 ? -1.170 4.116 15.772 1.00 98.62 175 LEU A CA 1
ATOM 1437 C C . LEU A 1 175 ? -1.561 2.810 16.481 1.00 98.62 175 LEU A C 1
ATOM 1439 O O . LEU A 1 175 ? -2.614 2.747 17.114 1.00 98.62 175 LEU A O 1
ATOM 1443 N N . LEU A 1 176 ? -0.712 1.780 16.415 1.00 98.50 176 LEU A N 1
ATOM 1444 C CA . LEU A 1 176 ? -0.959 0.493 17.074 1.00 98.50 176 LEU A CA 1
ATOM 1445 C C . LEU A 1 176 ? -0.927 0.613 18.602 1.00 98.50 176 LEU A C 1
ATOM 1447 O O . LEU A 1 176 ? -1.792 0.060 19.280 1.00 98.50 176 LEU A O 1
ATOM 1451 N N . SER A 1 177 ? 0.020 1.380 19.148 1.00 97.69 177 SER A N 1
ATOM 1452 C CA . SER A 1 177 ? 0.091 1.669 20.585 1.00 97.69 177 SER A CA 1
ATOM 1453 C C . SER A 1 177 ? -1.169 2.385 21.072 1.00 97.69 177 SER A C 1
ATOM 1455 O O . SER A 1 177 ? -1.708 2.035 22.118 1.00 97.69 177 SER A O 1
ATOM 1457 N N . GLU A 1 178 ? -1.673 3.361 20.311 1.00 98.19 178 GLU A N 1
ATOM 1458 C CA . GLU A 1 178 ? -2.908 4.075 20.642 1.00 98.19 178 GLU A CA 1
ATOM 1459 C C . GLU A 1 178 ? -4.135 3.152 20.593 1.00 98.19 178 GLU A C 1
ATOM 1461 O O . GLU A 1 178 ? -4.982 3.204 21.488 1.00 98.19 178 GLU A O 1
ATOM 1466 N N . ALA A 1 179 ? -4.216 2.276 19.587 1.00 98.12 179 ALA A N 1
ATOM 1467 C CA . ALA A 1 179 ? -5.275 1.277 19.467 1.00 98.12 179 ALA A CA 1
ATOM 1468 C C . ALA A 1 179 ? -5.317 0.347 20.694 1.00 98.12 179 ALA A C 1
ATOM 1470 O O . ALA A 1 179 ? -6.367 0.178 21.323 1.00 98.12 179 ALA A O 1
ATOM 1471 N N . VAL A 1 180 ? -4.159 -0.188 21.090 1.00 96.94 180 VAL A N 1
ATOM 1472 C CA . VAL A 1 180 ? -4.018 -1.033 22.285 1.00 96.94 180 VAL A CA 1
ATOM 1473 C C . VAL A 1 180 ? -4.358 -0.262 23.562 1.00 96.94 180 VAL A C 1
ATOM 1475 O O . VAL A 1 180 ? -5.114 -0.766 24.391 1.00 96.94 180 VAL A O 1
ATOM 1478 N N . ALA A 1 181 ? -3.884 0.979 23.714 1.00 96.88 181 ALA A N 1
ATOM 1479 C CA . ALA A 1 181 ? -4.183 1.814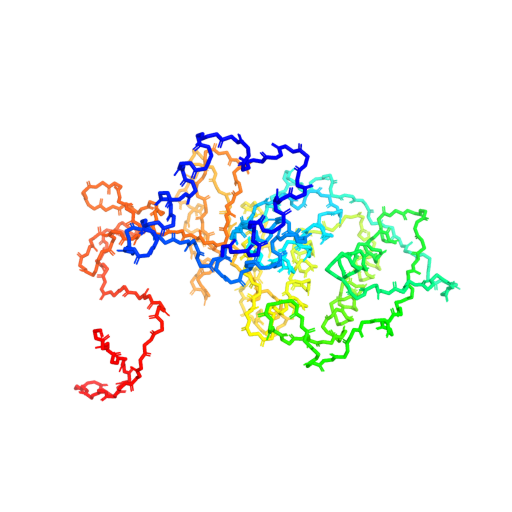 24.882 1.00 96.88 181 ALA A CA 1
ATOM 1480 C C . ALA A 1 181 ? -5.690 2.104 25.025 1.00 96.88 181 ALA A C 1
ATOM 1482 O O . ALA A 1 181 ? -6.221 2.166 26.135 1.00 96.88 181 ALA A O 1
ATOM 1483 N N . LYS A 1 182 ? -6.402 2.214 23.897 1.00 97.38 182 LYS A N 1
ATOM 1484 C CA . LYS A 1 182 ? -7.870 2.311 23.827 1.00 97.38 182 LYS A CA 1
ATOM 1485 C C . LYS A 1 182 ? -8.585 0.970 24.041 1.00 97.38 182 LYS A C 1
ATOM 1487 O O . LYS A 1 182 ? -9.807 0.916 23.925 1.00 97.38 182 LYS A O 1
ATOM 1492 N N . LYS A 1 183 ? -7.851 -0.100 24.368 1.00 96.50 183 LYS A N 1
ATOM 1493 C CA . LYS A 1 183 ? -8.346 -1.474 24.547 1.00 96.50 183 LYS A CA 1
ATOM 1494 C C . LYS A 1 183 ? -9.067 -2.010 23.306 1.00 96.50 183 LYS A C 1
ATOM 1496 O O . LYS A 1 183 ? -10.011 -2.789 23.421 1.00 96.50 183 LYS A O 1
ATOM 1501 N N . GLN A 1 184 ? -8.642 -1.585 22.115 1.00 96.62 184 GLN A N 1
ATOM 1502 C CA . GLN A 1 184 ? -9.164 -2.139 20.872 1.00 96.62 184 GLN A CA 1
ATOM 1503 C C . GLN A 1 184 ? -8.648 -3.566 20.688 1.00 96.62 184 GLN A C 1
ATOM 1505 O O . GLN A 1 184 ? -7.453 -3.827 20.797 1.00 96.62 184 GLN A O 1
ATOM 1510 N N . HIS A 1 185 ? -9.556 -4.490 20.374 1.00 94.56 185 HIS A N 1
ATOM 1511 C CA . HIS A 1 185 ? -9.205 -5.879 20.071 1.00 94.56 185 HIS A CA 1
ATOM 1512 C C . HIS A 1 185 ? -8.966 -6.126 18.583 1.00 94.56 185 HIS A C 1
ATOM 1514 O O . HIS A 1 185 ? -8.305 -7.094 18.233 1.00 94.56 185 HIS A O 1
ATOM 1520 N N . LYS A 1 186 ? -9.506 -5.282 17.703 1.00 95.94 186 LYS A N 1
ATOM 1521 C CA . LYS A 1 186 ? -9.323 -5.340 16.249 1.00 95.94 186 LYS A CA 1
ATOM 1522 C C . LYS A 1 186 ? -9.073 -3.929 15.734 1.00 95.94 186 LYS A C 1
ATOM 1524 O O . LYS A 1 186 ? -9.583 -2.974 16.319 1.00 95.94 186 LYS A O 1
ATOM 1529 N N . LEU A 1 187 ? -8.316 -3.819 14.647 1.00 97.56 187 LEU A N 1
ATOM 1530 C CA . LEU A 1 187 ? -8.199 -2.559 13.921 1.00 97.56 187 LEU A CA 1
ATOM 1531 C C . LEU A 1 187 ? -9.485 -2.275 13.147 1.00 97.56 187 LEU A C 1
ATOM 1533 O O . LEU A 1 187 ? -10.110 -3.196 12.619 1.00 97.56 187 LEU A O 1
ATOM 1537 N N . THR A 1 188 ? -9.843 -1.000 13.047 1.00 97.69 188 THR A N 1
ATOM 1538 C CA . THR A 1 188 ? -10.849 -0.534 12.092 1.00 97.69 188 THR A CA 1
ATOM 1539 C C . THR A 1 188 ? -10.254 -0.472 10.683 1.00 97.69 188 THR A C 1
ATOM 1541 O O . THR A 1 188 ? -9.034 -0.409 10.496 1.00 97.69 188 THR A O 1
ATOM 1544 N N . ASN A 1 189 ? -11.104 -0.461 9.659 1.00 98.25 189 ASN A N 1
ATOM 1545 C CA . ASN A 1 189 ? -10.653 -0.374 8.269 1.00 98.25 189 ASN A CA 1
ATOM 1546 C C . ASN A 1 189 ? -9.857 0.912 7.996 1.00 98.25 189 ASN A C 1
ATOM 1548 O O . ASN A 1 189 ? -8.843 0.854 7.300 1.00 98.25 189 ASN A O 1
ATOM 1552 N N . ILE A 1 190 ? -10.237 2.049 8.601 1.00 98.25 190 ILE A N 1
ATOM 1553 C CA . ILE A 1 190 ? -9.470 3.301 8.484 1.00 98.25 190 ILE A CA 1
ATOM 1554 C C . ILE A 1 190 ? -8.066 3.170 9.092 1.00 98.25 190 ILE A C 1
ATOM 1556 O O . ILE A 1 190 ? -7.111 3.703 8.535 1.00 98.25 190 ILE A O 1
ATOM 1560 N N . GLN A 1 191 ? -7.901 2.404 10.177 1.00 98.44 191 GLN A N 1
ATOM 1561 C CA . GLN A 1 191 ? -6.590 2.130 10.769 1.00 98.44 191 GLN A CA 1
ATOM 1562 C C . GLN A 1 191 ? -5.744 1.209 9.880 1.00 98.44 191 GLN A C 1
ATOM 1564 O O . GLN A 1 191 ? -4.560 1.477 9.675 1.00 98.44 191 GLN A O 1
ATOM 1569 N N . ILE A 1 192 ? -6.343 0.158 9.307 1.00 98.56 192 ILE A N 1
ATOM 1570 C CA . ILE A 1 192 ? -5.679 -0.717 8.324 1.00 98.56 192 ILE A CA 1
ATOM 1571 C C . ILE A 1 192 ? -5.200 0.114 7.123 1.00 98.56 192 ILE A C 1
ATOM 1573 O O . ILE A 1 192 ? -4.049 0.003 6.689 1.00 98.56 192 ILE A O 1
ATOM 1577 N N . TYR A 1 193 ? -6.074 0.983 6.620 1.00 98.50 193 TYR A N 1
ATOM 1578 C CA . TYR A 1 193 ? -5.784 1.926 5.552 1.00 98.50 193 TYR A CA 1
ATOM 1579 C C . TYR A 1 193 ? -4.655 2.898 5.918 1.00 98.50 193 TYR A C 1
ATOM 1581 O O . TYR A 1 193 ? -3.702 3.030 5.152 1.00 98.50 193 TYR A O 1
ATOM 1589 N N . ASP A 1 194 ? -4.696 3.538 7.088 1.00 98.50 194 ASP A N 1
ATOM 1590 C CA . ASP A 1 194 ? -3.677 4.506 7.504 1.00 98.50 194 ASP A CA 1
ATOM 1591 C C . ASP A 1 194 ? -2.292 3.858 7.677 1.00 98.50 194 ASP A C 1
ATOM 1593 O O . ASP A 1 194 ? -1.295 4.434 7.230 1.00 98.50 194 ASP A O 1
ATOM 1597 N N . ILE A 1 195 ? -2.209 2.630 8.210 1.00 98.69 195 ILE A N 1
ATOM 1598 C CA . ILE A 1 195 ? -0.954 1.855 8.241 1.00 98.69 195 ILE A CA 1
ATOM 1599 C C . ILE A 1 195 ? -0.424 1.657 6.814 1.00 98.69 195 ILE A C 1
ATOM 1601 O O . ILE A 1 195 ? 0.748 1.936 6.538 1.00 98.69 195 ILE A O 1
ATOM 1605 N N . ALA A 1 196 ? -1.281 1.241 5.878 1.00 98.25 196 ALA A N 1
ATOM 1606 C CA . ALA A 1 196 ? -0.890 1.088 4.480 1.00 98.25 196 ALA A CA 1
ATOM 1607 C C . ALA A 1 196 ? -0.480 2.426 3.835 1.00 98.25 196 ALA A C 1
ATOM 1609 O O . ALA A 1 196 ? 0.429 2.465 3.002 1.00 98.25 196 ALA A O 1
ATOM 1610 N N . MET A 1 197 ? -1.086 3.546 4.225 1.00 97.56 197 MET A N 1
ATOM 1611 C CA . MET A 1 197 ? -0.698 4.869 3.737 1.00 97.56 197 MET A CA 1
ATOM 1612 C C . MET A 1 197 ? 0.656 5.321 4.289 1.00 97.56 197 MET A C 1
ATOM 1614 O O . MET A 1 197 ? 1.441 5.911 3.545 1.00 97.56 197 MET A O 1
ATOM 1618 N N . PHE A 1 198 ? 0.992 4.998 5.542 1.00 97.88 198 PHE A N 1
ATOM 1619 C CA . PHE A 1 198 ? 2.335 5.239 6.079 1.00 97.88 198 PHE A CA 1
ATOM 1620 C C . PHE A 1 198 ? 3.399 4.422 5.343 1.00 97.88 198 PHE A C 1
ATOM 1622 O O . PHE A 1 198 ? 4.451 4.965 5.001 1.00 97.88 198 PHE A O 1
ATOM 1629 N N . ILE A 1 199 ? 3.105 3.161 5.011 1.00 97.56 199 ILE A N 1
ATOM 1630 C CA . ILE A 1 199 ? 3.976 2.342 4.155 1.00 97.56 199 ILE A CA 1
ATOM 1631 C C . ILE A 1 199 ? 4.125 2.991 2.772 1.00 97.56 199 ILE A C 1
ATOM 1633 O O . ILE A 1 199 ? 5.239 3.143 2.271 1.00 97.56 199 ILE A O 1
ATOM 1637 N N . ALA A 1 200 ? 3.022 3.418 2.154 1.00 95.19 200 ALA A N 1
ATOM 1638 C CA . ALA A 1 200 ? 3.051 4.035 0.831 1.00 95.19 200 ALA A CA 1
ATOM 1639 C C . ALA A 1 200 ? 3.828 5.358 0.796 1.00 95.19 200 ALA A C 1
ATOM 1641 O O . ALA A 1 200 ? 4.446 5.665 -0.227 1.00 95.19 200 ALA A O 1
ATOM 1642 N N . ASP A 1 201 ? 3.817 6.118 1.895 1.00 92.00 201 ASP A N 1
ATOM 1643 C CA . ASP A 1 201 ? 4.589 7.353 2.059 1.00 92.00 201 ASP A CA 1
ATOM 1644 C C . ASP A 1 201 ? 6.095 7.089 2.233 1.00 92.00 201 ASP A C 1
ATOM 1646 O O . ASP A 1 201 ? 6.908 7.873 1.743 1.00 92.00 201 ASP A O 1
ATOM 1650 N N . ALA A 1 202 ? 6.480 5.964 2.852 1.00 92.56 202 ALA A N 1
ATOM 1651 C CA . ALA A 1 202 ? 7.881 5.533 2.932 1.00 92.56 202 ALA A CA 1
ATOM 1652 C C . ALA A 1 202 ? 8.457 5.155 1.562 1.00 92.56 202 ALA A C 1
ATOM 1654 O O . ALA A 1 202 ? 9.656 5.307 1.308 1.00 92.56 202 ALA A O 1
ATOM 1655 N N . VAL A 1 203 ? 7.607 4.635 0.672 1.00 88.00 203 VAL A N 1
ATOM 1656 C CA . VAL A 1 203 ? 8.021 4.145 -0.639 1.00 88.00 203 VAL A CA 1
ATOM 1657 C C . VAL A 1 203 ? 8.027 5.279 -1.662 1.00 88.00 203 VAL A C 1
ATOM 1659 O O . VAL A 1 203 ? 7.038 5.586 -2.330 1.00 88.00 203 VAL A O 1
ATOM 1662 N N . ILE A 1 204 ? 9.203 5.878 -1.832 1.00 70.81 204 ILE A N 1
ATOM 1663 C CA . ILE A 1 204 ? 9.498 6.800 -2.930 1.00 70.81 204 ILE A CA 1
ATOM 1664 C C . ILE A 1 204 ? 10.330 6.038 -3.960 1.00 70.81 204 ILE A C 1
ATOM 1666 O O . ILE A 1 204 ? 11.534 5.836 -3.794 1.00 70.81 204 ILE A O 1
ATOM 1670 N N . SER A 1 205 ? 9.699 5.601 -5.052 1.00 54.28 205 SER A N 1
ATOM 1671 C CA . SER A 1 205 ? 10.391 4.861 -6.106 1.00 54.28 205 SER A CA 1
ATOM 1672 C C . SER A 1 205 ? 11.426 5.760 -6.789 1.00 54.28 205 SER A C 1
ATOM 1674 O O . SER A 1 205 ? 11.088 6.655 -7.572 1.00 54.28 205 SER A O 1
ATOM 1676 N N . GLY A 1 206 ? 12.702 5.489 -6.509 1.00 49.81 206 GLY A N 1
ATOM 1677 C CA . GLY A 1 206 ? 13.855 6.095 -7.171 1.00 49.81 206 GLY A CA 1
ATOM 1678 C C . GLY A 1 206 ? 14.013 7.601 -6.959 1.00 49.81 206 GLY A C 1
ATOM 1679 O O . GLY A 1 206 ? 14.538 8.270 -7.846 1.00 49.81 206 GLY A O 1
ATOM 1680 N N . GLY A 1 207 ? 13.513 8.131 -5.837 1.00 50.31 207 GLY A N 1
ATOM 1681 C CA . GLY A 1 207 ? 13.588 9.555 -5.490 1.00 50.31 207 GLY A CA 1
ATOM 1682 C C . GLY A 1 207 ? 12.675 10.480 -6.306 1.00 50.31 207 GLY A C 1
ATOM 1683 O O . GLY A 1 207 ? 12.763 11.692 -6.149 1.00 50.31 207 GLY A O 1
ATOM 1684 N N . VAL A 1 208 ? 11.817 9.943 -7.188 1.00 48.50 208 VAL A N 1
ATOM 1685 C CA . VAL A 1 208 ? 11.028 10.764 -8.134 1.00 48.50 208 VAL A CA 1
ATOM 1686 C C . VAL A 1 208 ? 9.550 10.366 -8.208 1.00 48.50 208 VAL A C 1
ATOM 1688 O O . VAL A 1 208 ? 8.700 11.234 -8.397 1.00 48.50 208 VAL A O 1
ATOM 1691 N N . ARG A 1 209 ? 9.195 9.079 -8.062 1.00 63.47 209 ARG A N 1
ATOM 1692 C CA . ARG A 1 209 ? 7.810 8.617 -8.274 1.00 63.47 209 ARG A CA 1
ATOM 1693 C C . ARG A 1 209 ? 7.172 8.119 -6.978 1.00 63.47 209 ARG A C 1
ATOM 1695 O O . ARG A 1 209 ? 7.631 7.140 -6.395 1.00 63.47 209 ARG A O 1
ATOM 1702 N N . ARG A 1 210 ? 6.095 8.787 -6.562 1.00 69.56 210 ARG A N 1
ATOM 1703 C CA . ARG A 1 210 ? 5.252 8.385 -5.425 1.00 69.56 210 ARG A CA 1
ATOM 1704 C C . ARG A 1 210 ? 4.507 7.081 -5.732 1.00 69.56 210 ARG A C 1
ATOM 1706 O O . ARG A 1 210 ? 4.177 6.826 -6.894 1.00 69.56 210 ARG A O 1
ATOM 1713 N N . SER A 1 211 ? 4.238 6.294 -4.692 1.00 82.25 211 SER A N 1
ATOM 1714 C CA . SER A 1 211 ? 3.313 5.157 -4.733 1.00 82.25 211 SER A CA 1
ATOM 1715 C C . SER A 1 211 ? 1.961 5.565 -5.328 1.00 82.25 211 SER A C 1
ATOM 1717 O O . SER A 1 211 ? 1.495 6.682 -5.102 1.00 82.25 211 SER A O 1
ATOM 1719 N N . ALA A 1 212 ? 1.344 4.666 -6.093 1.00 84.88 212 ALA A N 1
ATOM 1720 C CA . ALA A 1 212 ? -0.002 4.838 -6.636 1.00 84.88 212 ALA A CA 1
ATOM 1721 C C . ALA A 1 212 ? -0.873 3.702 -6.109 1.00 84.88 212 ALA A C 1
ATOM 1723 O O . ALA A 1 212 ? -0.553 2.536 -6.347 1.00 84.88 212 ALA A O 1
ATOM 1724 N N . THR A 1 213 ? -1.930 4.026 -5.370 1.00 94.88 213 THR A N 1
ATOM 1725 C CA . THR A 1 213 ? -2.744 3.017 -4.682 1.00 94.88 213 THR A CA 1
ATOM 1726 C C . THR A 1 213 ? -4.232 3.322 -4.812 1.00 94.88 213 THR A C 1
ATOM 1728 O O . THR A 1 213 ? -4.610 4.471 -5.050 1.00 94.88 213 THR A O 1
ATOM 1731 N N . ILE A 1 214 ? -5.065 2.289 -4.709 1.00 95.62 214 ILE A N 1
ATOM 1732 C CA . ILE A 1 214 ? -6.518 2.423 -4.566 1.00 95.62 214 ILE A CA 1
ATOM 1733 C C . ILE A 1 214 ? -6.985 1.551 -3.411 1.00 95.62 214 ILE A C 1
ATOM 1735 O O . ILE A 1 214 ? -6.520 0.418 -3.284 1.00 95.62 214 ILE A O 1
ATOM 1739 N N . PHE A 1 215 ? -7.880 2.079 -2.583 1.00 97.69 215 PHE A N 1
ATOM 1740 C CA . PHE A 1 215 ? -8.503 1.331 -1.496 1.00 97.69 215 PHE A CA 1
ATOM 1741 C C . PHE A 1 215 ? -10.003 1.217 -1.726 1.00 97.69 215 PHE A C 1
ATOM 1743 O O . PHE A 1 215 ? -10.690 2.220 -1.897 1.00 97.69 215 PHE A O 1
ATOM 1750 N N . LEU A 1 216 ? -10.483 -0.021 -1.751 1.00 97.38 216 LEU A N 1
ATOM 1751 C CA . LEU A 1 216 ? -11.876 -0.389 -1.953 1.00 97.38 216 LEU A CA 1
ATOM 1752 C C . LEU A 1 216 ? -12.499 -0.742 -0.607 1.00 97.38 216 LEU A C 1
ATOM 1754 O O . LEU A 1 216 ? -11.963 -1.605 0.090 1.00 97.38 216 LEU A O 1
ATOM 1758 N N . PHE A 1 217 ? -13.602 -0.095 -0.248 1.00 97.56 217 PHE A N 1
ATOM 1759 C CA . PHE A 1 217 ? -14.231 -0.242 1.066 1.00 97.56 217 PHE A CA 1
ATOM 1760 C C . PHE A 1 217 ? -15.754 -0.410 0.956 1.00 97.56 217 PHE A C 1
ATOM 1762 O O . PHE A 1 217 ? -16.343 -0.108 -0.085 1.00 97.56 217 PHE A O 1
ATOM 1769 N N . SER A 1 218 ? -16.366 -0.930 2.023 1.00 95.88 218 SER A N 1
ATOM 1770 C CA . SER A 1 218 ? -17.802 -1.235 2.073 1.00 95.88 218 SER A CA 1
ATOM 1771 C C . SER A 1 218 ? -18.656 0.029 2.232 1.00 95.88 218 SER A C 1
ATOM 1773 O O . SER A 1 218 ? -18.218 0.982 2.879 1.00 95.88 218 SER A O 1
ATOM 1775 N N . PRO A 1 219 ? -19.885 0.051 1.697 1.00 92.00 219 PRO A N 1
ATOM 1776 C CA . PRO A 1 219 ? -20.765 1.217 1.756 1.00 92.00 219 PRO A CA 1
ATOM 1777 C C . PRO A 1 219 ? -21.127 1.681 3.170 1.00 92.00 219 PRO A C 1
ATOM 1779 O O . PRO A 1 219 ? -21.355 2.872 3.376 1.00 92.00 219 PRO A O 1
ATOM 1782 N N . GLU A 1 220 ? -21.148 0.767 4.140 1.00 92.12 220 GLU A N 1
ATOM 1783 C CA . GLU A 1 220 ? -21.478 1.043 5.542 1.00 92.12 220 GLU A CA 1
ATOM 1784 C C . GLU A 1 220 ? -20.303 1.641 6.334 1.00 92.12 220 GLU A C 1
ATOM 1786 O O . GLU A 1 220 ? -20.469 2.056 7.481 1.00 92.12 220 GLU A O 1
ATOM 1791 N N . ASP A 1 221 ? -19.099 1.676 5.756 1.00 95.56 221 ASP A N 1
ATOM 1792 C CA . ASP A 1 221 ? -17.905 2.185 6.424 1.00 95.56 221 ASP A CA 1
ATOM 1793 C C . ASP A 1 221 ? -17.831 3.716 6.333 1.00 95.56 221 ASP A C 1
ATOM 1795 O O . ASP A 1 221 ? -17.196 4.308 5.452 1.00 95.56 221 ASP A O 1
ATOM 1799 N N . GLU A 1 222 ? -18.508 4.374 7.275 1.00 94.12 222 GLU A N 1
ATOM 1800 C CA . GLU A 1 222 ? -18.545 5.834 7.357 1.00 94.12 222 GLU A CA 1
ATOM 1801 C C . GLU A 1 222 ? -17.168 6.475 7.592 1.00 94.12 222 GLU A C 1
ATOM 1803 O O . GLU A 1 222 ? -16.934 7.600 7.133 1.00 94.12 222 GLU A O 1
ATOM 1808 N N . GLU A 1 223 ? -16.253 5.794 8.294 1.00 95.81 223 GLU A N 1
ATOM 1809 C CA . GLU A 1 223 ? -14.902 6.311 8.543 1.00 95.81 223 GLU A CA 1
ATOM 1810 C C . GLU A 1 223 ? -14.114 6.384 7.232 1.00 95.81 223 GLU A C 1
ATOM 1812 O O . GLU A 1 223 ? -13.484 7.406 6.934 1.00 95.81 223 GLU A O 1
ATOM 1817 N N . MET A 1 224 ? -14.198 5.336 6.407 1.00 97.19 224 MET A N 1
ATOM 1818 C CA . MET A 1 224 ? -13.598 5.325 5.075 1.00 97.19 224 MET A CA 1
ATOM 1819 C C . MET A 1 224 ? -14.289 6.297 4.116 1.00 97.19 224 MET A C 1
ATOM 1821 O O . MET A 1 224 ? -13.590 7.014 3.391 1.00 97.19 224 MET A O 1
ATOM 1825 N N . MET A 1 225 ? -15.622 6.405 4.160 1.00 94.00 225 MET A N 1
ATOM 1826 C CA . MET A 1 225 ? -16.396 7.367 3.362 1.00 94.00 225 MET A CA 1
ATOM 1827 C C . MET A 1 225 ? -15.912 8.806 3.583 1.00 94.00 225 MET A C 1
ATOM 1829 O O . MET A 1 225 ? -15.705 9.562 2.635 1.00 94.00 225 MET A O 1
ATOM 1833 N N . LYS A 1 226 ? -15.661 9.171 4.846 1.00 93.31 226 LYS A N 1
ATOM 1834 C CA . LYS A 1 226 ? -15.243 10.521 5.254 1.00 93.31 226 LYS A CA 1
ATOM 1835 C C . LYS A 1 226 ? -13.720 10.691 5.312 1.00 93.31 226 LYS A C 1
ATOM 1837 O O . LYS A 1 226 ? -13.241 11.788 5.608 1.00 93.31 226 LYS A O 1
ATOM 1842 N N . SER A 1 227 ? -12.945 9.652 4.986 1.00 95.12 227 SER A N 1
ATOM 1843 C CA . SER A 1 227 ? -11.484 9.591 5.173 1.00 95.12 227 SER A CA 1
ATOM 1844 C C . SER A 1 227 ? -10.697 10.738 4.527 1.00 95.12 227 SER A C 1
ATOM 1846 O O . SER A 1 227 ? -9.631 11.106 5.034 1.00 95.12 227 SER A O 1
ATOM 1848 N N . LYS A 1 228 ? -11.218 11.299 3.428 1.00 93.62 228 LYS A N 1
ATOM 1849 C CA . LYS A 1 228 ? -10.644 12.421 2.668 1.00 93.62 228 LYS A CA 1
ATOM 1850 C C . LYS A 1 228 ? -11.614 13.606 2.564 1.00 93.62 228 LYS A C 1
ATOM 1852 O O . LYS A 1 228 ? -11.697 14.251 1.525 1.00 93.62 228 LYS A O 1
ATOM 1857 N N . THR A 1 229 ? -12.337 13.902 3.644 1.00 90.50 229 THR A N 1
ATOM 1858 C CA . THR A 1 229 ? -13.205 15.089 3.775 1.00 90.50 229 THR A CA 1
ATOM 1859 C C . THR A 1 229 ? -12.629 16.089 4.787 1.00 90.50 229 THR A C 1
ATOM 1861 O O . THR A 1 229 ? -11.686 15.775 5.517 1.00 90.50 229 THR A O 1
ATOM 1864 N N . GLY A 1 230 ? -13.131 17.327 4.805 1.00 90.38 230 GLY A N 1
ATOM 1865 C CA . GLY A 1 230 ? -12.649 18.368 5.722 1.00 90.38 230 GLY A CA 1
ATOM 1866 C C . GLY A 1 230 ? -11.156 18.695 5.561 1.00 90.38 230 GLY A C 1
ATOM 1867 O O . GLY A 1 230 ? -10.677 18.933 4.455 1.00 90.38 230 GLY A O 1
ATOM 1868 N N . ASN A 1 231 ? -10.407 18.720 6.668 1.00 92.56 231 ASN A N 1
ATOM 1869 C CA . ASN A 1 231 ? -8.995 19.130 6.711 1.00 92.56 231 ASN A CA 1
ATOM 1870 C C . ASN A 1 231 ? -7.997 17.954 6.627 1.00 92.56 231 ASN A C 1
ATOM 1872 O O . ASN A 1 231 ? -6.863 18.029 7.111 1.00 92.56 231 ASN A O 1
ATOM 1876 N N . TRP A 1 232 ? -8.411 16.843 6.009 1.00 93.50 232 TRP A N 1
ATOM 1877 C CA . TRP A 1 232 ? -7.631 15.603 5.943 1.00 93.50 232 TRP A CA 1
ATOM 1878 C C . TRP A 1 232 ? -6.212 15.794 5.390 1.00 93.50 232 TRP A C 1
ATOM 1880 O O . TRP A 1 232 ? -5.306 15.062 5.765 1.00 93.50 232 TRP A O 1
ATOM 1890 N N . PHE A 1 233 ? -5.982 16.767 4.510 1.00 91.81 233 PHE A N 1
ATOM 1891 C CA . PHE A 1 233 ? -4.672 17.006 3.900 1.00 91.81 233 PHE A CA 1
ATOM 1892 C C . PHE A 1 233 ? -3.655 17.638 4.866 1.00 91.81 233 PHE A C 1
ATOM 1894 O O . PHE A 1 233 ? -2.458 17.584 4.588 1.00 91.81 233 PHE A O 1
ATOM 1901 N N . ILE A 1 234 ? -4.107 18.211 5.988 1.00 92.62 234 ILE A N 1
ATOM 1902 C CA . ILE A 1 234 ? -3.249 18.691 7.083 1.00 92.62 234 ILE A CA 1
ATOM 1903 C C . ILE A 1 234 ? -3.154 17.635 8.182 1.00 92.62 234 ILE A C 1
ATOM 1905 O O . ILE A 1 234 ? -2.058 17.332 8.648 1.00 92.62 234 ILE A O 1
ATOM 1909 N N . GLU A 1 235 ? -4.291 17.069 8.584 1.00 94.44 235 GLU A N 1
ATOM 1910 C CA . GLU A 1 235 ? -4.377 16.161 9.736 1.00 94.44 235 GLU A CA 1
ATOM 1911 C C . GLU A 1 235 ? -3.931 14.736 9.396 1.00 94.44 235 GLU A C 1
ATOM 1913 O O . GLU A 1 235 ? -3.286 14.067 10.197 1.00 94.44 235 GLU A O 1
ATOM 1918 N N . ASN A 1 236 ? -4.231 14.285 8.178 1.00 95.81 236 ASN A N 1
ATOM 1919 C CA . ASN A 1 236 ? -3.970 12.939 7.676 1.00 95.81 236 ASN A CA 1
ATOM 1920 C C . ASN A 1 236 ? -3.321 12.958 6.271 1.00 95.81 236 ASN A C 1
ATOM 1922 O O . ASN A 1 236 ? -3.811 12.311 5.337 1.00 95.81 236 ASN A O 1
ATOM 1926 N N . PRO A 1 237 ? -2.199 13.683 6.074 1.00 94.00 237 PRO A N 1
ATOM 1927 C CA . PRO A 1 237 ? -1.591 13.901 4.758 1.00 94.00 237 PRO A CA 1
ATOM 1928 C C . PRO A 1 237 ? -1.142 12.607 4.060 1.00 94.00 237 PRO A C 1
ATOM 1930 O O . PRO A 1 237 ? -1.021 12.573 2.832 1.00 94.00 237 PRO A O 1
ATOM 1933 N N . GLN A 1 238 ? -0.909 11.527 4.817 1.00 94.12 238 GLN A N 1
ATOM 1934 C CA . GLN A 1 238 ? -0.597 10.201 4.275 1.00 94.12 238 GLN A CA 1
ATOM 1935 C C . GLN A 1 238 ? -1.704 9.680 3.350 1.00 94.12 238 GLN A C 1
ATOM 1937 O O . GLN A 1 238 ? -1.409 9.012 2.363 1.00 94.12 238 GLN A O 1
ATOM 1942 N N . ARG A 1 239 ? -2.966 10.057 3.601 1.00 95.12 239 ARG A N 1
ATOM 1943 C CA . ARG A 1 239 ? -4.139 9.635 2.819 1.00 95.12 239 ARG A CA 1
ATOM 1944 C C . ARG A 1 239 ? -4.135 10.179 1.388 1.00 95.12 239 ARG A C 1
ATOM 1946 O O . ARG A 1 239 ? -4.921 9.760 0.550 1.00 95.12 239 ARG A O 1
ATOM 1953 N N . GLY A 1 240 ? -3.200 11.073 1.061 1.00 92.00 240 GLY A N 1
ATOM 1954 C CA . GLY A 1 240 ? -2.938 11.521 -0.307 1.00 92.00 240 GLY A CA 1
ATOM 1955 C C . GLY A 1 240 ? -2.115 10.533 -1.145 1.00 92.00 240 GLY A C 1
ATOM 1956 O O . GLY A 1 240 ? -1.587 10.929 -2.185 1.00 92.00 240 GLY A O 1
ATOM 1957 N N . ARG A 1 241 ? -1.895 9.295 -0.677 1.00 91.94 241 ARG A N 1
ATOM 1958 C CA . ARG A 1 241 ? -1.191 8.230 -1.420 1.00 91.94 241 ARG A CA 1
ATOM 1959 C C . ARG A 1 241 ? -2.139 7.239 -2.102 1.00 91.94 241 ARG A C 1
ATOM 1961 O O . ARG A 1 241 ? -1.660 6.412 -2.884 1.00 91.94 241 ARG A O 1
ATOM 1968 N N . SER A 1 242 ? -3.445 7.363 -1.876 1.00 93.50 242 SER A N 1
ATOM 1969 C CA . SER A 1 242 ? -4.483 6.571 -2.532 1.00 93.50 242 SER A CA 1
ATOM 1970 C C . SER A 1 242 ? -5.606 7.429 -3.111 1.00 93.50 242 SER A C 1
ATOM 1972 O O . SER A 1 242 ? -5.850 8.563 -2.679 1.00 93.50 242 SER A O 1
ATOM 1974 N N . ASN A 1 243 ? -6.313 6.825 -4.059 1.00 92.56 243 ASN A N 1
ATOM 1975 C CA . ASN A 1 243 ? -7.714 7.135 -4.315 1.00 92.56 243 ASN A CA 1
ATOM 1976 C C . ASN A 1 243 ? -8.562 6.099 -3.567 1.00 92.56 243 ASN A C 1
ATOM 1978 O O . ASN A 1 243 ? -8.188 4.926 -3.531 1.00 92.56 243 ASN A O 1
ATOM 1982 N N . ASN A 1 244 ? -9.679 6.491 -2.968 1.00 95.12 244 ASN A N 1
ATOM 1983 C CA . ASN A 1 244 ? -10.530 5.566 -2.219 1.00 95.12 244 ASN A CA 1
ATOM 1984 C C . ASN A 1 244 ? -11.820 5.360 -3.002 1.00 95.12 244 ASN A C 1
ATOM 1986 O O . ASN A 1 244 ? -12.287 6.275 -3.672 1.00 95.12 244 ASN A O 1
ATOM 1990 N N . SER A 1 245 ? -12.396 4.163 -2.995 1.00 93.75 245 SER A N 1
ATOM 1991 C CA . SER A 1 245 ? -13.664 3.927 -3.683 1.00 93.75 245 SER A CA 1
ATOM 1992 C C . SER A 1 245 ? -14.588 3.023 -2.892 1.00 93.75 245 SER A C 1
ATOM 1994 O O . SER A 1 245 ? -14.171 1.972 -2.408 1.00 93.75 245 SER A O 1
ATOM 1996 N N . VAL A 1 246 ? -15.845 3.442 -2.792 1.00 93.25 246 VAL A N 1
ATOM 1997 C CA . VAL A 1 246 ? -16.911 2.609 -2.246 1.00 93.25 246 VAL A CA 1
ATOM 1998 C C . VAL A 1 246 ? -17.285 1.551 -3.281 1.00 93.25 246 VAL A C 1
ATOM 2000 O O . VAL A 1 246 ? -17.414 1.858 -4.472 1.00 93.25 246 VAL A O 1
ATOM 2003 N N . VAL A 1 247 ? -17.413 0.301 -2.843 1.00 92.38 247 VAL A N 1
ATOM 2004 C CA . VAL A 1 247 ? -17.822 -0.821 -3.695 1.00 92.38 247 VAL A CA 1
ATOM 2005 C C . VAL A 1 247 ? -19.308 -1.076 -3.512 1.00 92.38 247 VAL A C 1
ATOM 2007 O O . VAL A 1 247 ? -19.775 -1.255 -2.395 1.00 92.38 247 VAL A O 1
ATOM 2010 N N . LEU A 1 248 ? -20.048 -1.100 -4.616 1.00 88.94 248 LEU A N 1
ATOM 2011 C CA . LEU A 1 248 ? -21.490 -1.311 -4.630 1.00 88.94 248 LEU A CA 1
ATOM 2012 C C . LEU A 1 248 ? -21.808 -2.443 -5.604 1.00 88.94 248 LEU A C 1
ATOM 2014 O O . LEU A 1 248 ? -21.343 -2.432 -6.751 1.00 88.94 248 LEU A O 1
ATOM 2018 N N . LEU A 1 249 ? -22.613 -3.411 -5.167 1.00 87.62 249 LEU A N 1
ATOM 2019 C CA . LEU A 1 249 ? -23.153 -4.411 -6.082 1.00 87.62 249 LEU A CA 1
ATOM 2020 C C . LEU A 1 249 ? -24.180 -3.735 -6.993 1.00 87.62 249 LEU A C 1
ATOM 2022 O O . LEU A 1 249 ? -25.012 -2.952 -6.534 1.00 87.62 249 LEU A O 1
ATOM 2026 N N . LYS A 1 250 ? -24.129 -4.028 -8.296 1.00 82.31 250 LYS A N 1
ATOM 2027 C CA . LYS A 1 250 ? -25.018 -3.382 -9.282 1.00 82.31 250 LYS A CA 1
ATOM 2028 C C . LYS A 1 250 ? -26.500 -3.523 -8.926 1.00 82.31 250 LYS A C 1
ATOM 2030 O O . LYS A 1 250 ? -27.254 -2.572 -9.104 1.00 82.31 250 LYS A O 1
ATOM 2035 N N . ASP A 1 251 ? -26.883 -4.674 -8.381 1.00 82.88 251 ASP A N 1
ATOM 2036 C CA . ASP A 1 251 ? -28.276 -4.997 -8.061 1.00 82.88 251 ASP A CA 1
ATOM 2037 C C . ASP A 1 251 ? -28.733 -4.462 -6.693 1.00 82.88 251 ASP A C 1
ATOM 2039 O O . ASP A 1 251 ? -29.925 -4.488 -6.394 1.00 82.88 251 ASP A O 1
ATOM 2043 N N . SER A 1 252 ? -27.811 -3.966 -5.859 1.00 74.69 252 SER A N 1
ATOM 2044 C CA . SER A 1 252 ? -28.123 -3.426 -4.529 1.00 74.69 252 SER A CA 1
ATOM 2045 C C . SER A 1 252 ? -28.185 -1.898 -4.494 1.00 74.69 252 SER A C 1
ATOM 2047 O O . SER A 1 252 ? -28.397 -1.328 -3.428 1.00 74.69 252 SER A O 1
ATOM 2049 N N . LEU A 1 253 ? -27.966 -1.222 -5.627 1.00 76.94 253 LEU A N 1
ATOM 2050 C CA . LEU A 1 253 ? -27.867 0.233 -5.678 1.00 76.94 253 LEU A CA 1
ATOM 2051 C C . LEU A 1 253 ? -29.247 0.895 -5.718 1.00 76.94 253 LEU A C 1
ATOM 2053 O O . LEU A 1 253 ? -29.976 0.772 -6.706 1.00 76.94 253 LEU A O 1
ATOM 2057 N N . THR A 1 254 ? -29.572 1.685 -4.695 1.00 78.12 254 THR A N 1
ATOM 2058 C CA . THR A 1 254 ? -30.709 2.608 -4.759 1.00 78.12 254 THR A CA 1
ATOM 2059 C C . THR A 1 254 ? -3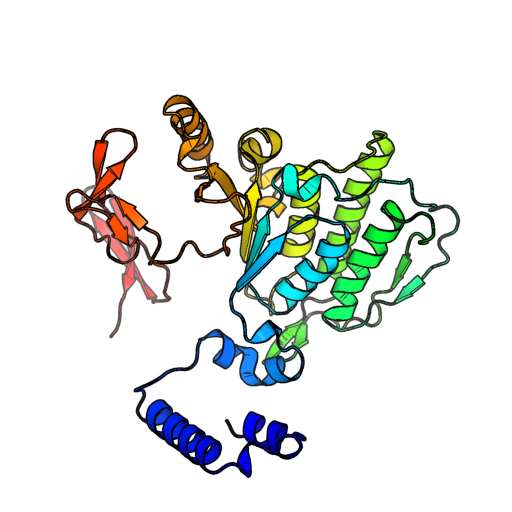0.268 4.002 -5.211 1.00 78.12 254 THR A C 1
ATOM 2061 O O . THR A 1 254 ? -29.094 4.376 -5.142 1.00 78.12 254 THR A O 1
ATOM 2064 N N . LYS A 1 255 ? -31.225 4.801 -5.698 1.00 76.00 255 LYS A N 1
ATOM 2065 C CA . LYS A 1 255 ? -30.970 6.197 -6.076 1.00 76.00 255 LYS A CA 1
ATOM 2066 C C . LYS A 1 255 ? -30.508 7.033 -4.877 1.00 76.00 255 LYS A C 1
ATOM 2068 O O . LYS A 1 255 ? -29.616 7.858 -5.037 1.00 76.00 255 LYS A O 1
ATOM 2073 N N . ASP A 1 256 ? -31.094 6.801 -3.706 1.00 76.69 256 ASP A N 1
ATOM 2074 C CA . ASP A 1 256 ? -30.788 7.566 -2.496 1.00 76.69 256 ASP A CA 1
ATOM 2075 C C . ASP A 1 256 ? -29.364 7.271 -1.997 1.00 76.69 256 ASP A C 1
ATOM 2077 O O . ASP A 1 256 ? -28.637 8.202 -1.640 1.00 76.69 256 ASP A O 1
ATOM 2081 N N . ASP A 1 257 ? -28.921 6.008 -2.076 1.00 73.44 257 ASP A N 1
ATOM 2082 C CA . ASP A 1 257 ? -27.536 5.621 -1.767 1.00 73.44 257 ASP A CA 1
ATOM 2083 C C . ASP A 1 257 ? -26.548 6.332 -2.698 1.00 73.44 257 ASP A C 1
ATOM 2085 O O . ASP A 1 257 ? -25.582 6.950 -2.247 1.00 73.44 257 ASP A O 1
ATOM 2089 N N . LEU A 1 258 ? -26.825 6.317 -4.008 1.00 76.19 258 LEU A N 1
ATOM 2090 C CA . LEU A 1 258 ? -25.981 6.973 -5.004 1.00 76.19 258 LEU A CA 1
ATOM 2091 C C . LEU A 1 258 ? -25.858 8.482 -4.746 1.00 76.19 258 LEU A C 1
ATOM 2093 O O . LEU A 1 258 ? -24.748 9.015 -4.779 1.00 76.19 258 LEU A O 1
ATOM 2097 N N . THR A 1 259 ? -26.969 9.161 -4.449 1.00 78.69 259 THR A N 1
ATOM 2098 C CA . THR A 1 259 ? -26.965 10.596 -4.130 1.00 78.69 259 THR A CA 1
ATOM 2099 C C . THR A 1 259 ? -26.163 10.887 -2.858 1.00 78.69 259 THR A C 1
ATOM 2101 O O . THR A 1 259 ? -25.377 11.836 -2.835 1.00 78.69 259 THR A O 1
ATOM 2104 N N . SER A 1 260 ? -26.287 10.051 -1.822 1.00 78.56 260 SER A N 1
ATOM 2105 C CA . SER A 1 260 ? -25.492 10.173 -0.591 1.00 78.56 260 SER A CA 1
ATOM 2106 C C . SER A 1 260 ? -23.987 10.034 -0.857 1.00 78.56 260 SER A C 1
ATOM 2108 O O . SER A 1 260 ? -23.181 10.848 -0.391 1.00 78.56 260 SER A O 1
ATOM 2110 N N . TYR A 1 261 ? -23.577 9.051 -1.664 1.00 77.31 261 TYR A N 1
ATOM 2111 C CA . TYR A 1 261 ? -22.166 8.878 -2.019 1.00 77.31 261 TYR A CA 1
ATOM 2112 C C . TYR A 1 261 ? -21.641 10.036 -2.865 1.00 77.31 261 TYR A C 1
ATOM 2114 O O . TYR A 1 261 ? -20.554 10.545 -2.588 1.00 77.31 261 TYR A O 1
ATOM 2122 N N . ILE A 1 262 ? -22.423 10.519 -3.836 1.00 79.75 262 ILE A N 1
ATOM 2123 C CA . ILE A 1 262 ? -22.047 11.671 -4.663 1.00 79.75 262 ILE A CA 1
ATOM 2124 C C . ILE A 1 262 ? -21.891 12.936 -3.816 1.00 79.75 262 ILE A C 1
ATOM 2126 O O . ILE A 1 262 ? -20.962 13.708 -4.059 1.00 79.75 262 ILE A O 1
ATOM 2130 N N . GLU A 1 263 ? -22.717 13.139 -2.788 1.00 80.75 263 GLU A N 1
ATOM 2131 C CA . GLU A 1 263 ? -22.567 14.277 -1.875 1.00 80.75 263 GLU A CA 1
ATOM 2132 C C . GLU A 1 263 ? -21.189 14.287 -1.197 1.00 80.75 263 GLU A C 1
ATOM 2134 O O . GLU A 1 263 ? -20.520 15.324 -1.176 1.00 80.75 263 GLU A O 1
ATOM 2139 N N . ASN A 1 264 ? -20.709 13.125 -0.738 1.00 76.38 264 ASN A N 1
ATOM 2140 C CA . ASN A 1 264 ? -19.377 12.999 -0.136 1.00 76.38 264 ASN A CA 1
ATOM 2141 C C . ASN A 1 264 ? -18.257 13.376 -1.126 1.00 76.38 264 ASN A C 1
ATOM 2143 O O . ASN A 1 264 ? -17.268 13.995 -0.728 1.00 76.38 264 ASN A O 1
ATOM 2147 N N . THR A 1 265 ? -18.448 13.124 -2.429 1.00 80.75 265 THR A N 1
ATOM 2148 C CA . THR A 1 265 ? -17.456 13.468 -3.465 1.00 80.75 265 THR A CA 1
ATOM 2149 C C . THR A 1 265 ? -17.282 14.961 -3.705 1.00 80.75 265 THR A C 1
ATOM 2151 O O . THR A 1 265 ? -16.232 15.376 -4.196 1.00 80.75 265 THR A O 1
ATOM 2154 N N . LYS A 1 266 ? -18.257 15.807 -3.354 1.00 76.50 266 LYS A N 1
ATOM 2155 C CA . LYS A 1 266 ? -18.257 17.222 -3.766 1.00 76.50 266 LYS A CA 1
ATOM 2156 C C . LYS A 1 266 ? -17.090 18.036 -3.210 1.00 76.50 266 LYS A C 1
ATOM 2158 O O . LYS A 1 266 ? -16.692 19.013 -3.839 1.00 76.50 266 LYS A O 1
ATOM 2163 N N . GLN A 1 267 ? -16.537 17.657 -2.056 1.00 76.62 267 GLN A N 1
ATOM 2164 C CA . GLN A 1 267 ? -15.445 18.416 -1.438 1.00 76.62 267 GLN A CA 1
ATOM 2165 C C . GLN A 1 267 ? -14.096 18.191 -2.138 1.00 76.62 267 GLN A C 1
ATOM 2167 O O . GLN A 1 267 ? -13.357 19.149 -2.359 1.00 76.62 267 GLN A O 1
ATOM 2172 N N . PHE A 1 268 ? -13.766 16.939 -2.479 1.00 81.25 268 PHE A N 1
ATOM 2173 C CA . PHE A 1 268 ? -12.417 16.559 -2.934 1.00 81.25 268 PHE A CA 1
ATOM 2174 C C . PHE A 1 268 ? -12.384 15.590 -4.128 1.00 81.25 268 PHE A C 1
ATOM 2176 O O . PHE A 1 268 ? -11.303 15.169 -4.535 1.00 81.25 268 PHE A O 1
ATOM 2183 N N . GLY A 1 269 ? -13.538 15.244 -4.702 1.00 81.12 269 GLY A N 1
ATOM 2184 C CA . GLY A 1 269 ? -13.669 14.232 -5.756 1.00 81.12 269 GLY A CA 1
ATOM 2185 C C . GLY A 1 269 ? -13.530 12.790 -5.255 1.00 81.12 269 GLY A C 1
ATOM 2186 O O . GLY A 1 269 ? -13.255 11.898 -6.051 1.00 81.12 269 GLY A O 1
ATOM 2187 N N . GLU A 1 270 ? -13.678 12.568 -3.947 1.00 83.62 270 GLU A N 1
ATOM 2188 C CA . GLU A 1 270 ? -13.479 11.289 -3.254 1.00 83.62 270 GLU A CA 1
ATOM 2189 C C . GLU A 1 270 ? -14.648 11.036 -2.289 1.00 83.62 270 GLU A C 1
ATOM 2191 O O . GLU A 1 270 ? -15.104 11.996 -1.668 1.00 83.62 270 GLU A O 1
ATOM 2196 N N . PRO A 1 271 ? -15.094 9.786 -2.097 1.00 90.19 271 PRO A N 1
ATOM 2197 C CA . PRO A 1 271 ? -14.563 8.567 -2.705 1.00 90.19 271 PRO A CA 1
ATOM 2198 C C . PRO A 1 271 ? -15.079 8.348 -4.137 1.00 90.19 271 PRO A C 1
ATOM 2200 O O . PRO A 1 271 ? -16.161 8.788 -4.508 1.00 90.19 271 PRO A O 1
ATOM 2203 N N . GLY A 1 272 ? -14.316 7.628 -4.955 1.00 88.31 272 GLY A N 1
ATOM 2204 C CA . GLY A 1 272 ? -14.827 7.050 -6.198 1.00 88.31 272 GLY A CA 1
ATOM 2205 C C . GLY A 1 272 ? -15.922 6.006 -5.939 1.00 88.31 272 GLY A C 1
ATOM 2206 O O . GLY A 1 272 ? -16.078 5.509 -4.825 1.00 88.31 272 GLY A O 1
ATOM 2207 N N . ILE A 1 273 ? -16.663 5.636 -6.980 1.00 87.25 273 ILE A N 1
ATOM 2208 C CA . ILE A 1 273 ? -17.714 4.614 -6.906 1.00 87.25 273 ILE A CA 1
ATOM 2209 C C . ILE A 1 273 ? -17.335 3.464 -7.836 1.00 87.25 273 ILE A C 1
ATOM 2211 O O . ILE A 1 273 ? -17.051 3.677 -9.016 1.00 87.25 273 ILE A O 1
ATOM 2215 N N . VAL A 1 274 ? -17.333 2.244 -7.306 1.00 87.38 274 VAL A N 1
ATOM 2216 C CA . VAL A 1 274 ? -17.103 1.012 -8.060 1.00 87.38 274 VAL A CA 1
ATOM 2217 C C . VAL A 1 274 ? -18.397 0.213 -8.080 1.00 87.38 274 VAL A C 1
ATOM 2219 O O . VAL A 1 274 ? -18.803 -0.340 -7.064 1.00 87.38 274 VAL A O 1
ATOM 2222 N N . LEU A 1 275 ? -19.029 0.137 -9.252 1.00 86.25 275 LEU A N 1
ATOM 2223 C CA . LEU A 1 275 ? -20.175 -0.740 -9.486 1.00 86.25 275 LEU A CA 1
ATOM 2224 C C . LEU A 1 275 ? -19.674 -2.102 -9.965 1.00 86.25 275 LEU A C 1
ATOM 2226 O O . LEU A 1 275 ? -19.072 -2.199 -11.036 1.00 86.25 275 LEU A O 1
ATOM 2230 N N . THR A 1 276 ? -19.919 -3.148 -9.183 1.00 84.88 276 THR A N 1
ATOM 2231 C CA . THR A 1 276 ? -19.351 -4.481 -9.410 1.00 84.88 276 THR A CA 1
ATOM 2232 C C . THR A 1 276 ? -20.420 -5.573 -9.408 1.00 84.88 276 THR A C 1
ATOM 2234 O O . THR A 1 276 ? -21.485 -5.411 -8.819 1.00 84.88 276 THR A O 1
ATOM 2237 N N . ASP A 1 277 ? -20.143 -6.686 -10.088 1.00 87.12 277 ASP A N 1
ATOM 2238 C CA . ASP A 1 277 ? -20.993 -7.889 -10.049 1.00 87.12 277 ASP A CA 1
ATOM 2239 C C . ASP A 1 277 ? -20.665 -8.780 -8.839 1.00 87.12 277 ASP A C 1
ATOM 2241 O O . ASP A 1 277 ? -21.473 -9.607 -8.432 1.00 87.12 277 ASP A O 1
ATOM 2245 N N . SER A 1 278 ? -19.470 -8.617 -8.262 1.00 89.81 278 SER A N 1
ATOM 2246 C CA . SER A 1 278 ? -19.029 -9.327 -7.062 1.00 89.81 278 SER A CA 1
ATOM 2247 C C . SER A 1 278 ? -18.168 -8.426 -6.185 1.00 89.81 278 SER A C 1
ATOM 2249 O O . SER A 1 278 ? -17.320 -7.683 -6.693 1.00 89.81 278 SER A 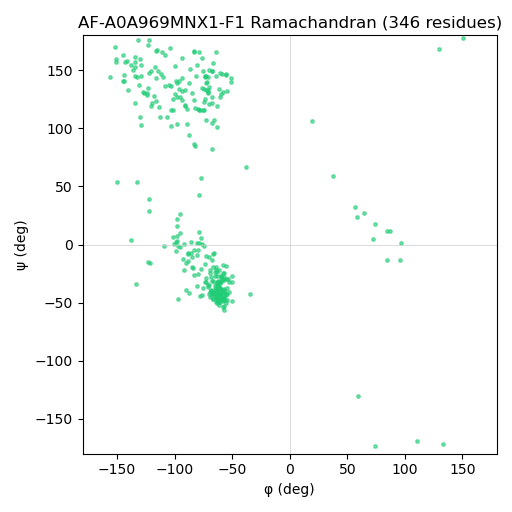O 1
ATOM 2251 N N . VAL A 1 279 ? -18.356 -8.532 -4.870 1.00 88.06 279 VAL A N 1
ATOM 2252 C CA . VAL A 1 279 ? -17.512 -7.876 -3.861 1.00 88.06 279 VAL A CA 1
ATOM 2253 C C . VAL A 1 279 ? -16.069 -8.389 -3.886 1.00 88.06 279 VAL A C 1
ATOM 2255 O O . VAL A 1 279 ? -15.158 -7.647 -3.530 1.00 88.06 279 VAL A O 1
ATOM 2258 N N . ASP A 1 280 ? -15.831 -9.589 -4.426 1.00 90.81 280 ASP A N 1
ATOM 2259 C CA . ASP A 1 280 ? -14.492 -10.173 -4.596 1.00 90.81 280 ASP A CA 1
ATOM 2260 C C . ASP A 1 280 ? -13.680 -9.497 -5.718 1.00 90.81 280 ASP A C 1
ATOM 2262 O O . ASP A 1 280 ? -12.488 -9.753 -5.905 1.00 90.81 280 ASP A O 1
ATOM 2266 N N . PHE A 1 281 ? -14.293 -8.638 -6.534 1.00 90.81 281 PHE A N 1
ATOM 2267 C CA . PHE A 1 281 ? -13.548 -7.947 -7.580 1.00 90.81 281 PHE A CA 1
ATOM 2268 C C . PHE A 1 281 ? -12.741 -6.793 -6.993 1.00 90.81 281 PHE A C 1
ATOM 2270 O O . PHE A 1 281 ? -13.271 -5.794 -6.510 1.00 90.81 281 PHE A O 1
ATOM 2277 N N . VAL A 1 282 ? -11.419 -6.922 -7.096 1.00 89.75 282 VAL A N 1
ATOM 2278 C CA . VAL A 1 282 ? -10.464 -5.887 -6.703 1.00 89.75 282 VAL A CA 1
ATOM 2279 C C . VAL A 1 282 ? -9.896 -5.225 -7.953 1.00 89.75 282 VAL A C 1
ATOM 2281 O O . VAL A 1 282 ? -9.524 -5.886 -8.923 1.00 89.75 282 VAL A O 1
ATOM 2284 N N . TYR A 1 283 ? -9.792 -3.902 -7.909 1.00 88.06 283 TYR A N 1
ATOM 2285 C CA . TYR A 1 283 ? -9.403 -3.055 -9.030 1.00 88.06 283 TYR A CA 1
ATOM 2286 C C . TYR A 1 283 ? -8.040 -2.425 -8.767 1.00 88.06 283 TYR A C 1
ATOM 2288 O O . TYR A 1 283 ? -7.683 -2.127 -7.630 1.00 88.06 283 TYR A O 1
ATOM 2296 N N . ASN A 1 284 ? -7.252 -2.228 -9.819 1.00 87.19 284 ASN A N 1
ATOM 2297 C CA . ASN A 1 284 ? -5.966 -1.553 -9.719 1.00 87.19 284 ASN A CA 1
ATOM 2298 C C . ASN A 1 284 ? -6.133 -0.018 -9.646 1.00 87.19 284 ASN A C 1
ATOM 2300 O O . ASN A 1 284 ? -7.187 0.505 -9.995 1.00 87.19 284 ASN A O 1
ATOM 2304 N N . PRO A 1 285 ? -5.084 0.744 -9.268 1.00 82.81 285 PRO A N 1
ATOM 2305 C CA . PRO A 1 285 ? -5.197 2.198 -9.077 1.00 82.81 285 PRO A CA 1
ATOM 2306 C C . PRO A 1 285 ? -5.529 2.998 -10.333 1.00 82.81 285 PRO A C 1
ATOM 2308 O O . PRO A 1 285 ? -5.936 4.155 -10.255 1.00 82.81 285 PRO A O 1
ATOM 2311 N N . CYS A 1 286 ? -5.296 2.414 -11.505 1.00 71.62 286 CYS A N 1
ATOM 2312 C CA . CYS A 1 286 ? -5.646 3.043 -12.760 1.00 71.62 286 CYS A CA 1
ATOM 2313 C C . CYS A 1 286 ? -7.074 2.632 -13.110 1.00 71.62 286 CYS A C 1
ATOM 2315 O O . CYS A 1 286 ? -7.247 1.526 -13.605 1.00 71.62 286 CYS A O 1
ATOM 2317 N N . GLN A 1 287 ? -8.048 3.527 -12.915 1.00 56.88 287 GLN A N 1
ATOM 2318 C CA . GLN A 1 287 ? -9.282 3.534 -13.710 1.00 56.88 287 GLN A CA 1
ATOM 2319 C C . GLN A 1 287 ? -8.850 3.822 -15.156 1.00 56.88 287 GLN A C 1
ATOM 2321 O O . GLN A 1 287 ? -8.429 4.940 -15.468 1.00 56.88 287 GLN A O 1
ATOM 2326 N N . PRO A 1 288 ? -8.763 2.798 -16.011 1.00 56.44 288 PRO A N 1
ATOM 2327 C CA . PRO A 1 288 ? -8.087 2.917 -17.288 1.00 56.44 288 PRO A CA 1
ATOM 2328 C C . PRO A 1 288 ? -9.031 3.532 -18.317 1.00 56.44 288 PRO A C 1
ATOM 2330 O O . PRO A 1 288 ? -10.243 3.556 -18.139 1.00 56.44 288 PRO A O 1
ATOM 2333 N N . ALA A 1 289 ? -8.480 3.977 -19.444 1.00 51.59 289 ALA A N 1
ATOM 2334 C CA . ALA A 1 289 ? -9.261 4.496 -20.565 1.00 51.59 289 ALA A CA 1
ATOM 2335 C C . ALA A 1 289 ? -10.414 3.558 -20.989 1.00 51.59 289 ALA A C 1
ATOM 2337 O O . ALA A 1 289 ? -11.430 4.032 -21.466 1.00 51.59 289 ALA A O 1
ATOM 2338 N N . PHE A 1 290 ? -10.313 2.245 -20.763 1.00 53.28 290 PHE A N 1
ATOM 2339 C CA . PHE A 1 290 ? -11.389 1.301 -21.075 1.00 53.28 290 PHE A CA 1
ATOM 2340 C C . PHE A 1 290 ? -12.548 1.264 -20.053 1.00 53.28 290 PHE A C 1
ATOM 2342 O O . PHE A 1 290 ? -13.467 0.468 -20.225 1.00 53.28 290 PHE A O 1
ATOM 2349 N N . ALA A 1 291 ? -12.526 2.088 -18.997 1.00 55.53 291 ALA A N 1
ATOM 2350 C CA . ALA A 1 291 ? -13.618 2.174 -18.027 1.00 55.53 291 ALA A CA 1
ATOM 2351 C C . ALA A 1 291 ? -14.929 2.582 -18.728 1.00 55.53 291 ALA A C 1
ATOM 2353 O O . ALA A 1 291 ? -14.920 3.557 -19.487 1.00 55.53 291 ALA A O 1
ATOM 2354 N N . PRO A 1 292 ? -16.041 1.854 -18.522 1.00 57.66 292 PRO A N 1
ATOM 2355 C CA . PRO A 1 292 ? -17.278 2.121 -19.237 1.00 57.66 292 PRO A CA 1
ATOM 2356 C C . PRO A 1 292 ? -17.926 3.429 -18.761 1.00 57.66 292 PRO A C 1
ATOM 2358 O O . PRO A 1 292 ? -18.090 3.660 -17.567 1.00 57.66 292 PRO A O 1
ATOM 2361 N N . ILE A 1 293 ? -18.331 4.269 -19.710 1.00 68.19 293 ILE A N 1
ATOM 2362 C CA . ILE A 1 293 ? -19.114 5.488 -19.508 1.00 68.19 293 ILE A CA 1
ATOM 2363 C C . ILE A 1 293 ? -20.378 5.396 -20.358 1.00 68.19 293 ILE A C 1
ATOM 2365 O O . ILE A 1 293 ? -20.322 5.105 -21.554 1.00 68.19 293 ILE A O 1
ATOM 2369 N N . LEU A 1 294 ? -21.531 5.667 -19.746 1.00 66.38 294 LEU A N 1
ATOM 2370 C CA . LEU A 1 294 ? -22.808 5.711 -20.449 1.00 66.38 294 LEU A CA 1
ATOM 2371 C C . LEU A 1 294 ? -22.911 6.992 -21.289 1.00 66.38 294 LEU A C 1
ATOM 2373 O O . LEU A 1 294 ? -22.818 8.103 -20.765 1.00 66.38 294 LEU A O 1
ATOM 2377 N N . THR A 1 295 ? -23.124 6.831 -22.593 1.00 83.12 295 THR A N 1
ATOM 2378 C CA . THR A 1 295 ? -23.340 7.917 -23.563 1.00 83.12 295 THR A CA 1
ATOM 2379 C C . THR A 1 295 ? -24.739 7.822 -24.169 1.00 83.12 295 THR A C 1
ATOM 2381 O O . THR A 1 295 ? -25.381 6.775 -24.074 1.00 83.12 295 THR A O 1
ATOM 2384 N N . GLU A 1 296 ? -25.207 8.871 -24.856 1.00 82.50 296 GLU A N 1
ATOM 2385 C CA . GLU A 1 296 ? -26.512 8.849 -25.554 1.00 82.50 296 GLU A CA 1
ATOM 2386 C C . GLU A 1 296 ? -26.620 7.719 -26.599 1.00 82.50 296 GLU A C 1
ATOM 2388 O O . GLU A 1 296 ? -27.719 7.363 -27.018 1.00 82.50 296 GLU A O 1
ATOM 2393 N N . ARG A 1 297 ? -25.487 7.142 -27.026 1.00 80.44 297 ARG A N 1
ATOM 2394 C CA . ARG A 1 297 ? -25.404 6.060 -28.021 1.00 80.44 297 ARG A CA 1
ATOM 2395 C C . ARG A 1 297 ? -25.188 4.673 -27.400 1.00 80.44 297 ARG A C 1
ATOM 2397 O O . ARG A 1 297 ? -24.972 3.717 -28.137 1.00 80.44 297 ARG A O 1
ATOM 2404 N N . GLY A 1 298 ? -25.231 4.564 -26.070 1.00 75.94 298 GLY A N 1
ATOM 2405 C CA . GLY A 1 298 ? -24.934 3.343 -25.315 1.00 75.94 298 GLY A CA 1
ATOM 2406 C C . GLY A 1 298 ? -23.634 3.433 -24.509 1.00 75.94 298 GLY A C 1
ATOM 2407 O O . GLY A 1 298 ? -23.065 4.514 -24.332 1.00 75.94 298 GLY A O 1
ATOM 2408 N N . LEU A 1 299 ? -23.173 2.296 -23.982 1.00 65.00 299 LEU A N 1
ATOM 2409 C CA . LEU A 1 299 ? -21.911 2.214 -23.240 1.00 65.00 299 LEU A CA 1
ATOM 2410 C C . LEU A 1 299 ? -20.718 2.467 -24.180 1.00 65.00 299 LEU A C 1
ATOM 2412 O O . LEU A 1 299 ? -20.584 1.811 -25.209 1.00 65.00 299 LEU A O 1
ATOM 2416 N N . SER A 1 300 ? -19.855 3.408 -23.802 1.00 75.94 300 SER A N 1
ATOM 2417 C CA . SER A 1 300 ? -18.571 3.733 -24.442 1.00 75.94 300 SER A CA 1
ATOM 2418 C C . SER A 1 300 ? -17.447 3.580 -23.418 1.00 75.94 300 SER A C 1
ATOM 2420 O O . SER A 1 300 ? -17.724 3.342 -22.246 1.00 75.94 300 SER A O 1
ATOM 2422 N N . THR A 1 301 ? -16.182 3.740 -23.803 1.00 74.62 301 THR A N 1
ATOM 2423 C CA . THR A 1 301 ? -15.080 3.791 -22.831 1.00 74.62 301 THR A CA 1
ATOM 2424 C C . THR A 1 301 ? -14.637 5.222 -22.529 1.00 74.62 301 THR A C 1
ATOM 2426 O O . THR A 1 301 ? -14.781 6.106 -23.371 1.00 74.62 301 THR A O 1
ATOM 2429 N N . MET A 1 302 ? -14.075 5.465 -21.342 1.00 66.62 302 MET A N 1
ATOM 2430 C CA . MET A 1 302 ? -13.550 6.762 -20.891 1.00 66.62 302 MET A CA 1
ATOM 2431 C C . MET A 1 302 ? -12.470 7.342 -21.822 1.00 66.62 302 MET A C 1
ATOM 2433 O O . MET A 1 302 ? -12.320 8.558 -21.936 1.00 66.62 302 MET A O 1
ATOM 2437 N N . GLY A 1 303 ? -11.744 6.477 -22.527 1.00 68.12 303 GLY A N 1
ATOM 2438 C CA . GLY A 1 303 ? -10.774 6.809 -23.561 1.00 68.12 303 GLY A CA 1
ATOM 2439 C C . GLY A 1 303 ? -11.419 7.356 -24.823 1.00 68.12 303 GLY A C 1
ATOM 2440 O O . GLY A 1 303 ? -10.858 8.272 -25.418 1.00 68.12 303 GLY A O 1
ATOM 2441 N N . ASP A 1 304 ? -12.605 6.859 -25.164 1.00 78.00 304 ASP A N 1
ATOM 2442 C CA . ASP A 1 304 ? -13.360 7.223 -26.369 1.00 78.00 304 ASP A CA 1
ATOM 2443 C C . ASP A 1 304 ? -14.284 8.434 -26.151 1.00 78.00 304 ASP A C 1
ATOM 2445 O O . ASP A 1 304 ? -14.888 8.952 -27.090 1.00 78.00 304 ASP A O 1
ATOM 2449 N N . ILE A 1 305 ? -14.419 8.906 -24.907 1.00 82.81 305 ILE A N 1
ATOM 2450 C CA . ILE A 1 305 ? -15.181 10.116 -24.588 1.00 82.81 305 ILE A CA 1
ATOM 2451 C C . ILE A 1 305 ? -14.382 11.340 -25.017 1.00 82.81 305 ILE A C 1
ATOM 2453 O O . ILE A 1 305 ? -13.339 11.599 -24.438 1.00 82.81 305 ILE A O 1
ATOM 2457 N N . GLU A 1 306 ? -14.863 12.122 -25.976 1.00 82.69 306 GLU A N 1
ATOM 2458 C CA . GLU A 1 306 ? -14.209 13.339 -26.463 1.00 82.69 306 GLU A CA 1
ATOM 2459 C C . GLU A 1 306 ? -14.892 14.606 -25.938 1.00 82.69 306 GLU A C 1
ATOM 2461 O O . GLU A 1 306 ? -15.991 14.565 -25.383 1.00 82.69 306 GLU A O 1
ATOM 2466 N N . ILE A 1 307 ? -14.248 15.762 -26.125 1.00 85.19 307 ILE A N 1
ATOM 2467 C CA . ILE A 1 307 ? -14.930 17.046 -25.922 1.00 85.19 307 ILE A CA 1
ATOM 2468 C C . ILE A 1 307 ? -16.112 17.115 -26.899 1.00 85.19 307 ILE A C 1
ATOM 2470 O O . ILE A 1 307 ? -15.953 16.913 -28.100 1.00 85.19 307 ILE A O 1
ATOM 2474 N N . GLY A 1 308 ? -17.304 17.384 -26.375 1.00 85.12 308 GLY A N 1
ATOM 2475 C CA . GLY A 1 308 ? -18.569 17.336 -27.103 1.00 85.12 308 GLY A CA 1
ATOM 2476 C C . GLY A 1 308 ? -19.324 16.013 -26.959 1.00 85.12 308 GLY A C 1
ATOM 2477 O O . GLY A 1 308 ? -20.514 15.976 -27.271 1.00 85.12 308 GLY A O 1
ATOM 2478 N N . SER A 1 309 ? -18.699 14.944 -26.446 1.00 88.19 309 SER A N 1
ATOM 2479 C CA . SER A 1 309 ? -19.431 13.723 -26.100 1.00 88.19 309 SER A CA 1
ATOM 2480 C C . SER A 1 309 ? -20.468 14.029 -25.026 1.00 88.19 309 SER A C 1
ATOM 2482 O O . SER A 1 309 ? -20.168 14.675 -24.019 1.00 88.19 309 SER A O 1
ATOM 2484 N N . LYS A 1 310 ? -21.691 13.535 -25.224 1.00 87.62 310 LYS A N 1
ATOM 2485 C CA . LYS A 1 310 ? -22.722 13.568 -24.193 1.00 87.62 310 LYS A CA 1
ATOM 2486 C C . LYS A 1 310 ? -22.669 12.305 -23.357 1.00 87.62 310 LYS A C 1
ATOM 2488 O O . LYS A 1 310 ? -22.845 11.200 -23.873 1.00 87.62 310 LYS A O 1
ATOM 2493 N N . ILE A 1 311 ? -22.423 12.497 -22.073 1.00 83.81 311 ILE A N 1
ATOM 2494 C CA . ILE A 1 311 ? -22.326 11.442 -21.074 1.00 83.81 311 ILE A CA 1
ATOM 2495 C C . ILE A 1 311 ? -23.469 11.601 -20.080 1.00 83.81 311 ILE A C 1
ATOM 2497 O O . ILE A 1 311 ? -23.957 12.710 -19.844 1.00 83.81 311 ILE A O 1
ATOM 2501 N N . TRP A 1 312 ? -23.932 10.493 -19.519 1.00 72.62 312 TRP A N 1
ATOM 2502 C CA . TRP A 1 312 ? -24.946 10.550 -18.480 1.00 72.62 312 TRP A CA 1
ATOM 2503 C C . TRP A 1 312 ? -24.312 11.043 -17.177 1.00 72.62 312 TRP A C 1
ATOM 2505 O O . TRP A 1 312 ? -23.326 10.477 -16.708 1.00 72.62 312 TRP A O 1
ATOM 2515 N N . SER A 1 313 ? -24.875 12.102 -16.602 1.00 65.44 313 SER A N 1
ATOM 2516 C CA . SER A 1 313 ? -24.617 12.525 -15.224 1.00 65.44 313 SER A CA 1
ATOM 2517 C C . SER A 1 313 ? -25.841 12.228 -14.361 1.00 65.44 313 SER A C 1
ATOM 2519 O O . SER A 1 313 ? -26.932 12.025 -14.889 1.00 65.44 313 SER A O 1
ATOM 2521 N N . GLU A 1 314 ? -25.682 12.216 -13.037 1.00 42.25 314 GLU A N 1
ATOM 2522 C CA . GLU A 1 314 ? -26.766 11.947 -12.074 1.00 42.25 314 GLU A CA 1
ATOM 2523 C C . GLU A 1 314 ? -28.027 12.799 -12.327 1.00 42.25 314 GLU A C 1
ATOM 2525 O O . GLU A 1 314 ? -29.149 12.341 -12.121 1.00 42.25 314 GLU A O 1
ATOM 2530 N N . THR A 1 315 ? -27.850 14.024 -12.829 1.00 65.94 315 THR A N 1
ATOM 2531 C CA . THR A 1 315 ? -28.934 14.979 -13.098 1.00 65.94 315 THR A CA 1
ATOM 2532 C C . THR A 1 315 ? -29.384 15.015 -14.563 1.00 65.94 315 THR A C 1
ATOM 2534 O O . THR A 1 315 ? -30.280 15.787 -14.907 1.00 65.94 315 THR A O 1
ATOM 2537 N N . GLY A 1 316 ? -28.809 14.172 -15.429 1.00 77.50 316 GLY A N 1
ATOM 2538 C CA . GLY A 1 316 ? -29.186 14.031 -16.835 1.00 77.50 316 GLY A CA 1
ATOM 2539 C C . GLY A 1 316 ? -27.999 14.025 -17.799 1.00 77.50 316 GLY A C 1
ATOM 2540 O O . GLY A 1 316 ? -26.834 13.986 -17.402 1.00 77.50 316 GLY A O 1
ATOM 2541 N N . TRP A 1 317 ? -28.287 14.074 -19.099 1.00 81.81 317 TRP A N 1
ATOM 2542 C CA . TRP A 1 317 ? -27.259 14.159 -20.139 1.00 81.81 317 TRP A CA 1
ATOM 2543 C C . TRP A 1 317 ? -26.466 15.460 -20.021 1.00 81.81 317 TRP A C 1
ATOM 2545 O O . TRP A 1 317 ? -27.017 16.550 -20.168 1.00 81.81 317 TRP A O 1
ATOM 2555 N N . THR A 1 318 ? -25.158 15.339 -19.811 1.00 80.94 318 THR A N 1
ATOM 2556 C CA . THR A 1 318 ? -24.227 16.468 -19.793 1.00 80.94 318 THR A CA 1
ATOM 2557 C C . THR A 1 318 ? -23.212 16.339 -20.918 1.00 80.94 318 THR A C 1
ATOM 2559 O O . THR A 1 318 ? -22.911 15.243 -21.388 1.00 80.94 318 THR A O 1
ATOM 2562 N N . THR A 1 319 ? -22.687 17.471 -21.379 1.00 89.25 319 THR A N 1
ATOM 2563 C CA . THR A 1 319 ? -21.698 17.508 -22.459 1.00 89.25 319 THR A CA 1
ATOM 2564 C C . THR A 1 319 ? -20.310 17.658 -21.864 1.00 89.25 319 THR A C 1
ATOM 2566 O O . THR A 1 319 ? -20.064 18.554 -21.059 1.00 89.25 319 THR A O 1
ATOM 2569 N N . VAL A 1 320 ? -19.381 16.804 -22.278 1.00 80.00 320 VAL A N 1
ATOM 2570 C CA . VAL A 1 320 ? -17.976 16.918 -21.895 1.00 80.00 320 VAL A CA 1
ATOM 2571 C C . VAL A 1 320 ? -17.399 18.168 -22.544 1.00 80.00 320 VAL A C 1
ATOM 2573 O O . VAL A 1 320 ? -17.156 18.204 -23.742 1.00 80.00 320 VAL A O 1
ATOM 2576 N N . ILE A 1 321 ? -17.203 19.224 -21.762 1.00 78.38 321 ILE A N 1
ATOM 2577 C CA . ILE A 1 321 ? -16.683 20.510 -22.257 1.00 78.38 321 ILE A CA 1
ATOM 2578 C C . ILE A 1 321 ? -15.153 20.587 -22.232 1.00 78.38 321 ILE A C 1
ATOM 2580 O O . ILE A 1 321 ? -14.569 21.484 -22.834 1.00 78.38 321 ILE A O 1
ATOM 2584 N N . ASN A 1 322 ? -14.497 19.659 -21.530 1.00 60.66 322 ASN A N 1
ATOM 2585 C CA . ASN A 1 322 ? -13.045 19.565 -21.458 1.00 60.66 322 ASN A CA 1
ATOM 2586 C C . ASN A 1 322 ? -12.611 18.130 -21.102 1.00 60.66 322 ASN A C 1
ATOM 2588 O O . ASN A 1 322 ? -13.261 17.475 -20.290 1.00 60.66 322 ASN A O 1
ATOM 2592 N N . LYS A 1 323 ? -11.495 17.663 -21.671 1.00 59.22 323 LYS A N 1
ATOM 2593 C CA . LYS A 1 323 ? -10.867 16.357 -21.401 1.00 59.22 323 LYS A CA 1
ATOM 2594 C C . LYS A 1 323 ? -9.367 16.584 -21.232 1.00 59.22 323 LYS A C 1
ATOM 2596 O O . LYS A 1 323 ? -8.722 17.107 -22.137 1.00 59.22 323 LYS A O 1
ATOM 2601 N N . TRP A 1 324 ? -8.801 16.211 -20.084 1.00 44.06 324 TRP A N 1
ATOM 2602 C CA . TRP A 1 324 ? -7.387 16.461 -19.771 1.00 44.06 324 TRP A CA 1
ATOM 2603 C C . TRP A 1 324 ? -6.576 15.166 -19.612 1.00 44.06 324 TRP A C 1
ATOM 2605 O O . TRP A 1 324 ? -7.073 14.179 -19.078 1.00 44.06 324 TRP A O 1
ATOM 2615 N N . SER A 1 325 ? -5.317 15.177 -20.069 1.00 46.03 325 SER A N 1
ATOM 2616 C CA . SER A 1 325 ? -4.353 14.063 -20.003 1.00 46.03 325 SER A CA 1
ATOM 2617 C C . SER A 1 325 ? -2.929 14.604 -19.776 1.00 46.03 325 SER A C 1
ATOM 2619 O O . SER A 1 325 ? -2.565 15.633 -20.341 1.00 46.03 325 SER A O 1
ATOM 2621 N N . THR A 1 326 ? -2.107 13.944 -18.946 1.00 42.19 326 THR A N 1
ATOM 2622 C CA . THR A 1 326 ? -0.823 14.480 -18.420 1.00 42.19 326 THR A CA 1
ATOM 2623 C C . THR A 1 326 ? 0.456 14.052 -19.145 1.00 42.19 326 THR A C 1
ATOM 2625 O O . THR A 1 326 ? 1.552 14.222 -18.610 1.00 42.19 326 THR A O 1
ATOM 2628 N N . GLY A 1 327 ? 0.388 13.507 -20.358 1.00 51.44 327 GLY A N 1
ATOM 2629 C CA . GLY A 1 327 ? 1.584 13.034 -21.075 1.00 51.44 327 GLY A CA 1
ATOM 2630 C C . GLY A 1 327 ? 2.567 14.144 -21.520 1.00 51.44 327 GLY A C 1
ATOM 2631 O O . GLY A 1 327 ? 2.510 14.557 -22.668 1.00 51.44 327 GLY A O 1
ATOM 2632 N N . ILE A 1 328 ? 3.448 14.614 -20.617 1.00 47.75 328 ILE A N 1
ATOM 2633 C CA . ILE A 1 328 ? 4.694 15.430 -20.754 1.00 47.75 328 ILE A CA 1
ATOM 2634 C C . ILE A 1 328 ? 4.891 16.235 -22.076 1.00 47.75 328 ILE A C 1
ATOM 2636 O O . ILE A 1 328 ? 5.336 15.641 -23.056 1.00 47.75 328 ILE A O 1
ATOM 2640 N N . LYS A 1 329 ? 4.727 17.588 -22.078 1.00 49.38 329 LYS A N 1
ATOM 2641 C CA . LYS A 1 329 ? 5.130 18.561 -23.160 1.00 49.38 329 LYS A CA 1
ATOM 2642 C C . LYS A 1 329 ? 5.456 20.010 -22.624 1.00 49.38 329 LYS A C 1
ATOM 2644 O O . LYS A 1 329 ? 5.243 20.220 -21.437 1.00 49.38 329 LYS A O 1
ATOM 2649 N N . PRO A 1 330 ? 6.029 21.006 -23.370 1.00 49.28 330 PRO A N 1
ATOM 2650 C CA . PRO A 1 330 ? 6.473 22.346 -22.836 1.00 49.28 330 PRO A CA 1
ATOM 2651 C C . PRO A 1 330 ? 5.422 23.497 -22.766 1.00 49.28 330 PRO A C 1
ATOM 2653 O O . PRO A 1 330 ? 4.543 23.497 -23.596 1.00 49.28 330 PRO A O 1
ATOM 2656 N N . VAL A 1 331 ? 5.478 24.495 -21.840 1.00 48.22 331 VAL A N 1
ATOM 2657 C CA . VAL A 1 331 ? 4.388 25.495 -21.510 1.00 48.22 331 VAL A CA 1
ATOM 2658 C C . VAL A 1 331 ? 4.477 26.896 -22.174 1.00 48.22 331 VAL A C 1
ATOM 2660 O O . VAL A 1 331 ? 5.545 27.492 -22.194 1.00 48.22 331 VAL A O 1
ATOM 2663 N N . TYR A 1 332 ? 3.346 27.464 -22.627 1.00 50.03 332 TYR A N 1
ATOM 2664 C CA . TYR A 1 332 ? 3.125 28.834 -23.160 1.00 50.03 332 TYR A CA 1
ATOM 2665 C C . TYR A 1 332 ? 2.054 29.650 -22.415 1.00 50.03 332 TYR A C 1
ATOM 2667 O O . TYR A 1 332 ? 1.371 29.120 -21.555 1.00 50.03 332 TYR A O 1
ATOM 2675 N N . ARG A 1 333 ? 1.901 30.956 -22.708 1.00 39.53 333 ARG A N 1
ATOM 2676 C CA . ARG A 1 333 ? 0.967 31.890 -22.036 1.00 39.53 333 ARG A CA 1
ATOM 2677 C C . ARG A 1 333 ? 0.012 32.567 -23.017 1.00 39.53 333 ARG A C 1
ATOM 2679 O O . ARG A 1 333 ? 0.465 33.182 -23.973 1.00 39.53 333 ARG A O 1
ATOM 2686 N N . TYR A 1 334 ? -1.284 32.511 -22.725 1.00 44.00 334 TYR A N 1
ATOM 2687 C CA . TYR A 1 334 ? -2.372 33.033 -23.551 1.00 44.00 334 TYR A CA 1
ATOM 2688 C C . TYR A 1 334 ? -3.218 34.049 -22.784 1.00 44.00 334 TYR A C 1
ATOM 2690 O O . TYR A 1 334 ? -3.388 33.960 -21.570 1.00 44.00 334 TYR A O 1
ATOM 2698 N N . ARG A 1 335 ? -3.755 35.038 -23.500 1.00 41.12 335 ARG A N 1
ATOM 2699 C CA . ARG A 1 335 ? -4.585 36.114 -22.948 1.00 41.12 335 ARG A CA 1
ATOM 2700 C C . ARG A 1 335 ? -5.931 36.133 -23.666 1.00 41.12 335 ARG A C 1
ATOM 2702 O O . ARG A 1 335 ? -5.965 36.046 -24.888 1.00 41.12 335 ARG A O 1
ATOM 2709 N N . THR A 1 336 ? -7.012 36.253 -22.902 1.00 41.12 336 THR A N 1
ATOM 2710 C CA . THR A 1 336 ? -8.403 36.246 -23.385 1.00 41.12 336 THR A CA 1
ATOM 2711 C C . THR A 1 336 ? -9.198 37.417 -22.789 1.00 41.12 336 THR A C 1
ATOM 2713 O O . THR A 1 336 ? -8.671 38.152 -21.951 1.00 41.12 336 THR A O 1
ATOM 2716 N N . THR A 1 337 ? -10.459 37.595 -23.206 1.00 37.41 337 THR A N 1
ATOM 2717 C CA . THR A 1 337 ? -11.344 38.694 -22.762 1.00 37.41 337 THR A CA 1
ATOM 2718 C C . THR A 1 337 ? -11.739 38.623 -21.286 1.00 37.41 337 THR A C 1
ATOM 2720 O O . THR A 1 337 ? -12.114 39.644 -20.720 1.00 37.41 337 THR A O 1
ATOM 2723 N N . THR A 1 338 ? -11.621 37.457 -20.645 1.00 36.78 338 THR A N 1
ATOM 2724 C CA . THR A 1 338 ? -11.908 37.259 -19.213 1.00 36.78 338 THR A CA 1
ATOM 2725 C C . THR A 1 338 ? -10.653 37.018 -18.368 1.00 36.78 338 THR A C 1
ATOM 2727 O O . THR A 1 338 ? -10.752 36.900 -17.150 1.00 36.78 338 THR A O 1
ATOM 2730 N N . GLY A 1 339 ? -9.458 36.986 -18.972 1.00 40.81 339 GLY A N 1
ATOM 2731 C CA . GLY A 1 339 ? -8.194 36.885 -18.236 1.00 40.81 339 GLY A CA 1
ATOM 2732 C C . GLY A 1 339 ? -7.056 36.180 -18.979 1.00 40.81 339 GLY A C 1
ATOM 2733 O O . GLY A 1 339 ? -7.203 35.714 -20.110 1.00 40.81 339 GLY A O 1
ATOM 2734 N N . VAL A 1 340 ? -5.885 36.124 -18.333 1.00 57.78 340 VAL A N 1
ATOM 2735 C CA . VAL A 1 340 ? -4.652 35.495 -18.850 1.00 57.78 340 VAL A CA 1
ATOM 2736 C C . VAL A 1 340 ? -4.426 34.149 -18.182 1.00 57.78 340 VAL A C 1
ATOM 2738 O O . VAL A 1 340 ? -4.472 34.062 -16.959 1.00 57.78 340 VAL A O 1
ATOM 2741 N N . PHE A 1 341 ? -4.060 33.132 -18.957 1.00 35.09 341 PHE A N 1
ATOM 2742 C CA . PHE A 1 341 ? -3.613 31.850 -18.418 1.00 35.09 341 PHE A CA 1
ATOM 2743 C C . PHE A 1 341 ? -2.628 31.124 -19.341 1.00 35.09 341 PHE A C 1
ATOM 2745 O O . PHE A 1 341 ? -2.525 31.380 -20.536 1.00 35.09 341 PHE A O 1
ATOM 2752 N N . THR A 1 342 ? -1.829 30.238 -18.752 1.00 40.00 342 THR A N 1
ATOM 2753 C CA . THR A 1 342 ? -0.734 29.494 -19.392 1.00 40.00 342 THR A CA 1
ATOM 2754 C C . THR A 1 342 ? -1.152 28.097 -19.852 1.00 40.00 342 THR A C 1
ATOM 2756 O O . THR A 1 342 ? -1.756 27.372 -19.074 1.00 40.00 342 THR A O 1
ATOM 2759 N N . ALA A 1 343 ? -0.800 27.698 -21.081 1.00 38.75 343 ALA A N 1
ATOM 2760 C CA . ALA A 1 343 ? -1.029 26.370 -21.655 1.00 38.75 343 ALA A CA 1
ATOM 2761 C C . ALA A 1 343 ? 0.118 25.877 -22.564 1.00 38.75 343 ALA A C 1
ATOM 2763 O O . ALA A 1 343 ? 0.871 26.664 -23.112 1.00 38.75 343 ALA A O 1
ATOM 2764 N N . GLN A 1 344 ? 0.243 24.561 -22.740 1.00 40.03 344 GLN A N 1
ATOM 2765 C CA . GLN A 1 344 ? 1.415 23.824 -23.244 1.00 40.03 344 GLN A CA 1
ATOM 2766 C C . GLN A 1 344 ? 1.555 23.716 -24.784 1.00 40.03 344 GLN A C 1
ATOM 2768 O O . GLN A 1 344 ? 0.610 23.332 -25.458 1.00 40.03 344 GLN A O 1
ATOM 2773 N N . LYS A 1 345 ? 2.735 24.039 -25.349 1.00 46.25 345 LYS A N 1
ATOM 2774 C CA . LYS A 1 345 ? 3.205 23.693 -26.703 1.00 46.25 345 LYS A CA 1
ATOM 2775 C C . LYS A 1 345 ? 3.211 22.189 -26.909 1.00 46.25 345 LYS A C 1
ATOM 2777 O O . LYS A 1 345 ? 3.848 21.448 -26.168 1.00 46.25 345 LYS A O 1
ATOM 2782 N N . ILE A 1 346 ? 2.633 21.764 -28.017 1.00 38.09 346 ILE A N 1
ATOM 2783 C CA . ILE A 1 346 ? 2.759 20.415 -28.544 1.00 38.09 346 ILE A CA 1
ATOM 2784 C C . ILE A 1 346 ? 3.690 20.527 -29.763 1.00 38.09 346 ILE A C 1
ATOM 2786 O O . ILE A 1 346 ? 3.308 21.155 -30.741 1.00 38.09 346 ILE A O 1
ATOM 2790 N N . THR A 1 347 ? 4.930 20.022 -29.703 1.00 43.94 347 THR A N 1
ATOM 2791 C CA . THR A 1 347 ? 5.731 19.758 -30.921 1.00 43.94 347 THR A CA 1
ATOM 2792 C C . THR A 1 347 ? 5.528 18.310 -31.354 1.00 43.94 347 THR A C 1
ATOM 2794 O O . THR A 1 347 ? 5.333 17.441 -30.488 1.00 43.94 347 THR A O 1
ATOM 2797 N N . GLU A 1 348 ? 5.496 18.115 -32.673 1.00 39.81 348 GLU A N 1
ATOM 2798 C CA . GLU A 1 348 ? 5.380 16.829 -33.377 1.00 39.81 348 GLU A CA 1
ATOM 2799 C C . GLU A 1 348 ? 6.560 15.897 -33.103 1.00 39.81 348 GLU A C 1
ATOM 2801 O O . GLU A 1 348 ? 7.706 16.400 -32.998 1.00 39.81 348 GLU A O 1
#

Secondary structure (DSSP, 8-state):
-HHHHHHHHT-TT-GGG-HHHHHHHHHHHHHHHTTSS---HHHHHHTTGGGT-GGGG-SEEEEE--STTHHHHHHHHHHTT-EEEEE--HHHHTTS--------TT---EEE--SSHHHHHHHHHHHHHHHH-TTSPPPEEE-TTSPPTT-EETTTEEP--SHHHHHHHHHHHHHHHHHHHTT-SS--HHHHHHHHHHHHHH-EETTTEE--EEEEE-TT-HHHHTTTSTTHHHH-GGGGGEEEEEEEEGGG--HHHHHHHHHHHTTTS-SEEEEES-TT----S---TTSEEEETTEEEETTT--TT-EEEETTEEEE-----------EEEEEETTEEEEEE----

Foldseek 3Di:
DVVVVVVLCPPPVNQVVDPVSVVVVVVVVVCVVVVVDDQDPQCVQCVPVCSVPVLSSEQADEDELQELLVQLVLLLNVLSVHFYFYEPAVVRPVNHAWFDDAPPPDAPAEQEQAQDSNSLSVVLSLCSCSGGPHPRHHYDYDQPNHDAFQDADPSRFTDHGCVLSVQLSVVLNVLSVVCVVVVHTGDDSLNSVLNSLSSQSSRDHRVHDGHEYEYEYELPRVCLLCCPPDPCCVVPVSNVRYAYEYEDEQVRDDLVSVVVSVVSCPHPNDRHYHHDNDPPDTDGRDPDQQNWFQFPVGTDGVVPQDQQTFTADSVGTDGRNDDDDDDDFAKAKDADPVGIDMDGDDDD

Nearest PDB structures (foldseek):
  1xje-assembly1_A  TM=4.255E-01  e=3.927E-05  Thermotoga maritima

Sequence (348 aa):
MEIHKEFYKNNPNKPFENDVFNYLFEETKRLYKEKRILGSQRILQMRRAVLKHNLKVYNCITMYGSKFTFFEHYMYALLCGCGVGVSIQNEHTQDFGYLSEPDKSGHTDVHVVEDSIEGWAKAVQRLINSYFISSYSYPVFDYTHIRPEGSYITGGFKAPGYQPLQKAITKIDSLLSEAVAKKQHKLTNIQIYDIAMFIADAVISGGVRRSATIFLFSPEDEEMMKSKTGNWFIENPQRGRSNNSVVLLKDSLTKDDLTSYIENTKQFGEPGIVLTDSVDFVYNPCQPAFAPILTERGLSTMGDIEIGSKIWSETGWTTVINKWSTGIKPVYRYRTTTGVFTAQKITE

Radius of gyration: 23.76 Å; Cα contacts (8 Å, |Δi|>4): 556; chains: 1; bounding box: 54×64×66 Å

Solvent-accessible surface area (backbone atoms only — not comparable to full-atom values): 19626 Å² total; per-residue (Å²): 109,65,72,58,53,59,61,42,67,78,35,93,81,37,55,81,79,35,68,68,50,43,52,53,52,54,49,51,51,50,36,41,74,70,64,76,45,79,78,55,70,47,45,69,64,29,64,73,50,31,78,79,41,63,69,27,58,45,64,56,44,62,48,65,53,26,36,71,70,37,58,24,57,51,41,36,39,40,69,46,59,23,22,40,6,34,29,44,25,61,86,46,37,73,69,32,61,49,52,47,81,50,68,69,91,65,83,69,49,70,43,74,32,48,72,45,61,64,27,54,14,48,50,53,37,45,53,53,37,12,32,57,34,91,90,38,66,39,65,41,81,37,57,85,62,33,60,57,58,65,38,81,41,90,81,80,28,34,36,75,32,53,61,41,53,53,56,24,50,54,53,42,50,50,53,52,50,51,39,44,76,71,66,40,51,54,79,52,61,55,54,56,48,49,45,52,20,33,48,39,66,35,36,51,49,52,74,76,42,71,46,43,28,22,40,32,31,38,77,84,41,60,65,59,56,49,58,69,44,93,65,22,74,76,81,44,49,46,62,76,41,47,50,44,25,37,50,39,49,64,90,74,67,49,72,69,57,52,52,56,50,52,59,52,16,72,83,68,69,32,43,41,80,42,78,30,98,48,90,84,68,69,55,47,49,68,83,47,48,77,41,77,38,54,31,91,90,43,80,42,30,54,62,74,58,47,68,68,38,46,32,66,45,102,92,41,83,39,64,33,86,71,81,89,82,86,86,82,75,54,80,41,79,47,77,56,98,89,50,73,51,73,52,64,50,83,82,134